Protein AF-0000000080166536 (afdb_homodimer)

Solvent-accessible surface area (backbone atoms only — not comparable to full-atom values): 13826 Å² total; per-residue (Å²): 108,64,65,55,53,20,50,45,32,46,45,52,36,53,37,40,75,76,42,49,85,70,59,68,55,85,77,39,44,68,64,51,47,53,32,45,70,46,90,46,63,66,29,22,44,30,27,41,55,31,49,35,60,52,23,64,78,37,41,78,81,45,51,73,39,50,64,42,43,52,53,41,51,51,48,48,72,69,42,56,41,75,81,34,55,94,39,44,54,93,77,36,44,32,54,70,48,50,52,46,44,51,49,40,52,49,43,45,54,49,94,82,45,87,55,58,68,65,58,36,59,64,58,70,76,109,108,63,66,55,54,20,49,44,32,44,44,51,38,54,38,38,76,75,42,49,85,71,57,69,55,85,79,39,44,68,64,51,48,54,30,46,70,44,92,47,64,67,30,23,43,30,26,42,54,32,49,35,61,52,23,65,78,40,40,78,82,45,50,73,38,49,64,42,44,53,52,40,50,51,48,46,71,68,42,58,40,74,81,33,53,92,40,44,52,95,76,35,42,34,54,70,48,50,52,47,43,52,50,41,53,48,45,45,52,48,95,86,44,87,54,60,66,65,59,37,60,63,57,71,74,108

InterPro domains:
  IPR002553 Clathrin/coatomer adaptor, adaptin-like, N-terminal [PF01602] (3-111)
  IPR011989 Armadillo-like helical [G3DSA:1.25.10.10] (1-123)
  IPR016024 Armadillo-type fold [SSF48371] (3-108)
  IPR050840 Adaptor Complexes Large Subunit [PTHR22780] (2-116)

Sequence (252 aa):
MDSVKQSAALCLLRLYRTSPDLVLTNEWTSRVVHLLNDQHLGVVTAATSLITTLAQKNPEEFKTSVSLAVSRLSRIVTSASTDLQDYTYYFVPAPWLSVKLLRLLQCYPPPGNNVSRDQCASNNLFMDSVKQSAALCLLRLYRTSPDLVLTNEWTSRVVHLLNDQHLGVVTAATSLITTLAQKNPEEFKTSVSLAVSRLSRIVTSASTDLQDYTYYFVPAPWLSVKLLRLLQCYPPPGNNVSRDQCASNNLF

Secondary structure (DSSP, 8-state):
-HHHHHHHHHHHHHHHHH-GGG--GGGTHHHHHHGGG-S-HHHHHHHHHHHHHHHHH-GGGGTTHHHHHHHHHHHHHHS-GGGGGGGEETTEESHHHHHHHHHHHHTS--SSS---THHHHHGGG-/-HHHHHHHHHHHHHHHHH-GGG--GGGTHHHHHHGGG-S-HHHHHHHHHHHHHHHHH-GGGGTTHHHHHHHHHHHHHHS-GGGGGGGEETTEESHHHHHHHHHHHHTS--SSS---THHHHHGGG-

Foldseek 3Di:
DLVVLLVVLQVLQVCCVVPVVVDDCLVCVVVLLCLCVPPDVSNNQSSLSSLLVVCLVPVPSNVVSLVSLVVSLVCQVPDQLVVQVVQDDPRRGNVVSNVSSVLSNQCDADPPHCNDSVSSVVPNVD/DLVVLLVVLQVLQVCCVVPVVPDDCLVCVVVLLCLCVPPDVSNNQSSLSSLLVVCLVPVPSNVVSLVSLVVSLVCQVPDQLVVQVVQDDPRRGNVVSNVSSVLSNQCDADPPHPNDSVSSVVPVVD

Nearest PDB structures (foldseek):
  8t1o-assembly1_A  TM=8.612E-01  e=1.798E-10  Mus musculus
  6qh6-assembly1_A  TM=8.683E-01  e=2.089E-10  Rattus norvegicus
  4nee-assembly3_A  TM=8.689E-01  e=2.965E-10  Rattus norvegicus
  4nee-assembly4_G  TM=8.478E-01  e=6.598E-10  Rattus norvegicus
  6n7p-assembly1_X  TM=3.659E-01  e=3.516E+00  Saccharomyces cerevisiae S288C

Structure (mmCIF, N/CA/C/O backbone):
data_AF-0000000080166536-model_v1
#
loop_
_entity.id
_entity.type
_entity.pdbx_description
1 polymer 'Clathrin/coatomer adaptor adaptin-like N-terminal domain-containing protein'
#
loop_
_atom_site.group_PDB
_atom_site.id
_atom_site.type_symbol
_atom_site.label_atom_id
_atom_site.label_alt_id
_atom_site.label_comp_id
_atom_site.label_asym_id
_atom_site.label_entity_id
_atom_site.label_seq_id
_atom_site.pdbx_PDB_ins_code
_atom_site.Cartn_x
_atom_site.Cartn_y
_atom_site.Cartn_z
_atom_site.occupancy
_atom_site.B_iso_or_equiv
_atom_site.auth_seq_id
_atom_site.auth_comp_id
_atom_site.auth_asym_id
_atom_site.auth_atom_id
_atom_site.pdbx_PDB_model_num
ATOM 1 N N . MET A 1 1 ? 15.633 -7.715 0.748 1 71.81 1 MET A N 1
ATOM 2 C CA . MET A 1 1 ? 15.031 -7.316 -0.525 1 71.81 1 MET A CA 1
ATOM 3 C C . MET A 1 1 ? 13.836 -8.203 -0.866 1 71.81 1 MET A C 1
ATOM 5 O O . MET A 1 1 ? 12.773 -7.699 -1.227 1 71.81 1 MET A O 1
ATOM 9 N N . ASP A 1 2 ? 13.969 -9.539 -0.44 1 86.31 2 ASP A N 1
ATOM 10 C CA . ASP A 1 2 ? 12.883 -10.461 -0.753 1 86.31 2 ASP A CA 1
ATOM 11 C C . ASP A 1 2 ? 11.641 -10.148 0.082 1 86.31 2 ASP A C 1
ATOM 13 O O . ASP A 1 2 ? 10.523 -10.125 -0.441 1 86.31 2 ASP A O 1
ATOM 17 N N . SER A 1 3 ? 11.961 -9.828 1.358 1 90.44 3 SER A N 1
ATOM 18 C CA . SER A 1 3 ? 10.844 -9.555 2.258 1 90.44 3 SER A CA 1
ATOM 19 C C . SER A 1 3 ? 10.141 -8.25 1.882 1 90.44 3 SER A C 1
ATOM 21 O O . SER A 1 3 ? 8.914 -8.148 1.996 1 90.44 3 SER A O 1
ATOM 23 N N . VAL A 1 4 ? 10.945 -7.301 1.373 1 92.69 4 VAL A N 1
ATOM 24 C CA . VAL A 1 4 ? 10.398 -6.012 0.968 1 92.69 4 VAL A CA 1
ATOM 25 C C . VAL A 1 4 ? 9.461 -6.195 -0.224 1 92.69 4 VAL A C 1
ATOM 27 O O . VAL A 1 4 ? 8.32 -5.727 -0.207 1 92.69 4 VAL A O 1
ATOM 30 N N . LYS A 1 5 ? 9.906 -6.922 -1.19 1 93.94 5 LYS A N 1
ATOM 31 C CA . LYS A 1 5 ? 9.078 -7.176 -2.369 1 93.94 5 LYS A CA 1
ATOM 32 C C . LYS A 1 5 ? 7.805 -7.922 -1.997 1 93.94 5 LYS A C 1
ATOM 34 O O . LYS A 1 5 ? 6.719 -7.578 -2.465 1 93.94 5 LYS A O 1
ATOM 39 N N . GLN A 1 6 ? 8 -8.891 -1.152 1 95.44 6 GLN A N 1
ATOM 40 C CA . GLN A 1 6 ? 6.855 -9.664 -0.69 1 95.44 6 GLN A CA 1
ATOM 41 C C . GLN A 1 6 ? 5.852 -8.781 0.046 1 95.44 6 GLN A C 1
ATOM 43 O O . GLN A 1 6 ? 4.652 -8.836 -0.229 1 95.44 6 GLN A O 1
ATOM 48 N N . SER A 1 7 ? 6.336 -8.055 0.948 1 94.5 7 SER A N 1
ATOM 49 C CA . SER A 1 7 ? 5.492 -7.164 1.734 1 94.5 7 SER A CA 1
ATOM 50 C C . SER A 1 7 ? 4.805 -6.129 0.849 1 94.5 7 SER A C 1
ATOM 52 O O . SER A 1 7 ? 3.641 -5.793 1.065 1 94.5 7 SER A O 1
ATOM 54 N N . ALA A 1 8 ? 5.512 -5.629 -0.136 1 95.25 8 ALA A N 1
ATOM 55 C CA . ALA A 1 8 ? 4.941 -4.645 -1.055 1 95.25 8 ALA A CA 1
ATOM 56 C C . ALA A 1 8 ? 3.791 -5.246 -1.854 1 95.25 8 ALA A C 1
ATOM 58 O O . ALA A 1 8 ? 2.73 -4.629 -1.986 1 95.25 8 ALA A O 1
ATOM 59 N N . ALA A 1 9 ? 3.982 -6.449 -2.314 1 96.25 9 ALA A N 1
ATOM 60 C CA . ALA A 1 9 ? 2.926 -7.121 -3.064 1 96.25 9 ALA A CA 1
ATOM 61 C C . ALA A 1 9 ? 1.69 -7.344 -2.193 1 96.25 9 ALA A C 1
ATOM 63 O O . ALA A 1 9 ? 0.563 -7.105 -2.633 1 96.25 9 ALA A O 1
ATOM 64 N N . LEU A 1 10 ? 1.924 -7.754 -1.009 1 96.38 10 LEU A N 1
ATOM 65 C CA . LEU A 1 10 ? 0.83 -7.992 -0.073 1 96.38 10 LEU A CA 1
ATOM 66 C C . LEU A 1 10 ? 0.126 -6.684 0.284 1 96.38 10 LEU A C 1
ATOM 68 O O . LEU A 1 10 ? -1.101 -6.648 0.398 1 96.38 10 LEU A O 1
ATOM 72 N N . CYS A 1 11 ? 0.922 -5.629 0.455 1 95.25 11 CYS A N 1
ATOM 73 C CA . CYS A 1 11 ? 0.35 -4.312 0.715 1 95.25 11 CYS A CA 1
ATOM 74 C C . CYS A 1 11 ? -0.526 -3.861 -0.447 1 95.25 11 CYS A C 1
ATOM 76 O O . CYS A 1 11 ? -1.643 -3.383 -0.238 1 95.25 11 CYS A O 1
ATOM 78 N N . LEU A 1 12 ? -0.085 -4.031 -1.598 1 94.25 12 LEU A N 1
ATOM 79 C CA . LEU A 1 12 ? -0.849 -3.639 -2.777 1 94.25 12 LEU A CA 1
ATOM 80 C C . LEU A 1 12 ? -2.127 -4.461 -2.896 1 94.25 12 LEU A C 1
ATOM 82 O O . LEU A 1 12 ? -3.176 -3.938 -3.279 1 94.25 12 LEU A O 1
ATOM 86 N N . LEU A 1 13 ? -2.047 -5.719 -2.512 1 96.19 13 LEU A N 1
ATOM 87 C CA . LEU A 1 13 ? -3.221 -6.586 -2.533 1 96.19 13 LEU A CA 1
ATOM 88 C C . LEU A 1 13 ? -4.273 -6.098 -1.546 1 96.19 13 LEU A C 1
ATOM 90 O O . LEU A 1 13 ? -5.441 -5.93 -1.909 1 96.19 13 LEU A O 1
ATOM 94 N N . ARG A 1 14 ? -3.818 -5.836 -0.316 1 94.88 14 ARG A N 1
ATOM 95 C CA . ARG A 1 14 ? -4.754 -5.355 0.696 1 94.88 14 ARG A CA 1
ATOM 96 C C . ARG A 1 14 ? -5.34 -4.004 0.301 1 94.88 14 ARG A C 1
ATOM 98 O O . ARG A 1 14 ? -6.539 -3.77 0.465 1 94.88 14 ARG A O 1
ATOM 105 N N . LEU A 1 15 ? -4.496 -3.168 -0.208 1 92.81 15 LEU A N 1
ATOM 106 C CA . LEU A 1 15 ? -4.934 -1.84 -0.626 1 92.81 15 LEU A CA 1
ATOM 107 C C . LEU A 1 15 ? -5.973 -1.936 -1.736 1 92.81 15 LEU A C 1
ATOM 109 O O . LEU A 1 15 ? -6.984 -1.229 -1.709 1 92.81 15 LEU A O 1
ATOM 113 N N . TYR A 1 16 ? -5.742 -2.809 -2.605 1 92.81 16 TYR A N 1
ATOM 114 C CA . TYR A 1 16 ? -6.684 -2.963 -3.709 1 92.81 16 TYR A CA 1
ATOM 115 C C . TYR A 1 16 ? -8.023 -3.484 -3.213 1 92.81 16 TYR A C 1
ATOM 117 O O . TYR A 1 16 ? -9.078 -3.043 -3.676 1 92.81 16 TYR A O 1
ATOM 125 N N . ARG A 1 17 ? -8.008 -4.395 -2.359 1 93.75 17 ARG A N 1
ATOM 126 C CA . ARG A 1 17 ? -9.234 -4.996 -1.839 1 93.75 17 ARG A CA 1
ATOM 127 C C . ARG A 1 17 ? -10.039 -3.986 -1.034 1 93.75 17 ARG A C 1
ATOM 129 O O . ARG A 1 17 ? -11.273 -4.016 -1.05 1 93.75 17 ARG A O 1
ATOM 136 N N . THR A 1 18 ? -9.352 -3.068 -0.347 1 91.62 18 THR A N 1
ATOM 137 C CA . THR A 1 18 ? -10.047 -2.164 0.562 1 91.62 18 THR A CA 1
ATOM 138 C C . THR A 1 18 ? -10.336 -0.829 -0.117 1 91.62 18 THR A C 1
ATOM 140 O O . THR A 1 18 ? -11.336 -0.178 0.183 1 91.62 18 THR A O 1
ATOM 143 N N . SER A 1 19 ? -9.445 -0.436 -0.931 1 89.62 19 SER A N 1
ATOM 144 C CA . SER A 1 19 ? -9.562 0.839 -1.632 1 89.62 19 SER A CA 1
ATOM 145 C C . SER A 1 19 ? -9.047 0.73 -3.064 1 89.62 19 SER A C 1
ATOM 147 O O . SER A 1 19 ? -8 1.286 -3.398 1 89.62 19 SER A O 1
ATOM 149 N N . PRO A 1 20 ? -9.859 0.154 -3.928 1 89.94 20 PRO A N 1
ATOM 150 C CA . PRO A 1 20 ? -9.406 -0.085 -5.301 1 89.94 20 PRO A CA 1
ATOM 151 C C . PRO A 1 20 ? -9.133 1.209 -6.066 1 89.94 20 PRO A C 1
ATOM 153 O O . PRO A 1 20 ? -8.328 1.223 -6.996 1 89.94 20 PRO A O 1
ATOM 156 N N . ASP A 1 21 ? -9.672 2.297 -5.703 1 85.75 21 ASP A N 1
ATOM 157 C CA . ASP A 1 21 ? -9.547 3.57 -6.402 1 85.75 21 ASP A CA 1
ATOM 158 C C . ASP A 1 21 ? -8.148 4.16 -6.223 1 85.75 21 ASP A C 1
ATOM 160 O O . ASP A 1 21 ? -7.746 5.059 -6.965 1 85.75 21 ASP A O 1
ATOM 164 N N . LEU A 1 22 ? -7.359 3.629 -5.332 1 84.44 22 LEU A N 1
ATOM 165 C CA . LEU A 1 22 ? -6.027 4.148 -5.047 1 84.44 22 LEU A CA 1
ATOM 166 C C . LEU A 1 22 ? -4.977 3.443 -5.898 1 84.44 22 LEU A C 1
ATOM 168 O O . LEU A 1 22 ? -3.828 3.889 -5.969 1 84.44 22 LEU A O 1
ATOM 172 N N . VAL A 1 23 ? -5.395 2.373 -6.539 1 86.62 23 VAL A N 1
ATOM 173 C CA . VAL A 1 23 ? -4.41 1.547 -7.23 1 86.62 23 VAL A CA 1
ATOM 174 C C . VAL A 1 23 ? -4.52 1.772 -8.742 1 86.62 23 VAL A C 1
ATOM 176 O O . VAL A 1 23 ? -5.559 1.494 -9.344 1 86.62 23 VAL A O 1
ATOM 179 N N . LEU A 1 24 ? -3.568 2.463 -9.242 1 81.25 24 LEU A N 1
ATOM 180 C CA . LEU A 1 24 ? -3.465 2.623 -10.688 1 81.25 24 LEU A CA 1
ATOM 181 C C . LEU A 1 24 ? -2.518 1.589 -11.281 1 81.25 24 LEU A C 1
ATOM 183 O O . LEU A 1 24 ? -1.31 1.823 -11.367 1 81.25 24 LEU A O 1
ATOM 187 N N . THR A 1 25 ? -2.994 0.561 -11.867 1 82.19 25 THR A N 1
ATOM 188 C CA . THR A 1 25 ? -2.252 -0.639 -12.242 1 82.19 25 THR A CA 1
ATOM 189 C C . THR A 1 25 ? -1.406 -0.385 -13.484 1 82.19 25 THR A C 1
ATOM 191 O O . THR A 1 25 ? -0.35 -0.998 -13.656 1 82.19 25 THR A O 1
ATOM 194 N N . ASN A 1 26 ? -1.792 0.505 -14.25 1 82.88 26 ASN A N 1
ATOM 195 C CA . ASN A 1 26 ? -1.132 0.689 -15.539 1 82.88 26 ASN A CA 1
ATOM 196 C C . ASN A 1 26 ? 0.313 1.148 -15.367 1 82.88 26 ASN A C 1
ATOM 198 O O . ASN A 1 26 ? 1.169 0.845 -16.203 1 82.88 26 ASN A O 1
ATOM 202 N N . GLU A 1 27 ? 0.647 1.624 -14.32 1 82.81 27 GLU A N 1
ATOM 203 C CA . GLU A 1 27 ? 1.979 2.191 -14.141 1 82.81 27 GLU A CA 1
ATOM 204 C C . GLU A 1 27 ? 2.971 1.137 -13.656 1 82.81 27 GLU A C 1
ATOM 206 O O . GLU A 1 27 ? 4.168 1.232 -13.93 1 82.81 27 GLU A O 1
ATOM 211 N N . TRP A 1 28 ? 2.424 0.162 -13.023 1 88.69 28 TRP A N 1
ATOM 212 C CA . TRP A 1 28 ? 3.355 -0.77 -12.398 1 88.69 28 TRP A CA 1
ATOM 213 C C . TRP A 1 28 ? 2.998 -2.211 -12.742 1 88.69 28 TRP A C 1
ATOM 215 O O . TRP A 1 28 ? 3.594 -3.15 -12.211 1 88.69 28 TRP A O 1
ATOM 225 N N . THR A 1 29 ? 2.146 -2.449 -13.703 1 93.75 29 THR A N 1
ATOM 226 C CA . THR A 1 29 ? 1.669 -3.783 -14.039 1 93.75 29 THR A CA 1
ATOM 227 C C . THR A 1 29 ? 2.832 -4.695 -14.43 1 93.75 29 THR A C 1
ATOM 229 O O . THR A 1 29 ? 2.916 -5.832 -13.961 1 93.75 29 THR A O 1
ATOM 232 N N . SER A 1 30 ? 3.66 -4.195 -15.297 1 94.31 30 SER A N 1
ATOM 233 C CA . SER A 1 30 ? 4.789 -5 -15.75 1 94.31 30 SER A CA 1
ATOM 234 C C . SER A 1 30 ? 5.68 -5.41 -14.578 1 94.31 30 SER A C 1
ATOM 236 O O . SER A 1 30 ? 6.113 -6.559 -14.5 1 94.31 30 SER A O 1
ATOM 238 N N . ARG A 1 31 ? 5.906 -4.504 -13.688 1 92.69 31 ARG A N 1
ATOM 239 C CA . ARG A 1 31 ? 6.77 -4.773 -12.547 1 92.69 31 ARG A CA 1
ATOM 240 C C . ARG A 1 31 ? 6.172 -5.855 -11.656 1 92.69 31 ARG A C 1
ATOM 242 O O . ARG A 1 31 ? 6.883 -6.754 -11.195 1 92.69 31 ARG A O 1
ATOM 249 N N . VAL A 1 32 ? 4.914 -5.762 -11.461 1 95.88 32 VAL A N 1
ATOM 250 C CA . VAL A 1 32 ? 4.215 -6.711 -10.602 1 95.88 32 VAL A CA 1
ATOM 251 C C . VAL A 1 32 ? 4.207 -8.094 -11.258 1 95.88 32 VAL A C 1
ATOM 253 O O . VAL A 1 32 ? 4.457 -9.102 -10.602 1 95.88 32 VAL A O 1
ATOM 256 N N . VAL A 1 33 ? 4.023 -8.133 -12.578 1 97.69 33 VAL A N 1
ATOM 257 C CA . VAL A 1 33 ? 3.951 -9.391 -13.312 1 97.69 33 VAL A CA 1
ATOM 258 C C . VAL A 1 33 ? 5.316 -10.078 -13.297 1 97.69 33 VAL A C 1
ATOM 260 O O . VAL A 1 33 ? 5.402 -11.297 -13.156 1 97.69 33 VAL A O 1
ATOM 263 N N . HIS A 1 34 ? 6.344 -9.32 -13.297 1 96.88 34 HIS A N 1
ATOM 264 C CA . HIS A 1 34 ? 7.688 -9.883 -13.359 1 96.88 34 HIS A CA 1
ATOM 265 C C . HIS A 1 34 ? 8.07 -10.539 -12.031 1 96.88 34 HIS A C 1
ATOM 267 O O . HIS A 1 34 ? 9.016 -11.32 -11.977 1 96.88 34 HIS A O 1
ATOM 273 N N . LEU A 1 35 ? 7.316 -10.219 -11.023 1 97.25 35 LEU A N 1
ATOM 274 C CA . LEU A 1 35 ? 7.586 -10.844 -9.734 1 97.25 35 LEU A CA 1
ATOM 275 C C . LEU A 1 35 ? 7.301 -12.344 -9.789 1 97.25 35 LEU A C 1
ATOM 277 O O . LEU A 1 35 ? 7.75 -13.094 -8.922 1 97.25 35 LEU A O 1
ATOM 281 N N . LEU A 1 36 ? 6.578 -12.812 -10.781 1 98.19 36 LEU A N 1
ATOM 282 C CA . LEU A 1 36 ? 6.328 -14.234 -10.969 1 98.19 36 LEU A CA 1
ATOM 283 C C . LEU A 1 36 ? 7.625 -14.984 -11.258 1 98.19 36 LEU A C 1
ATOM 285 O O . LEU A 1 36 ? 7.688 -16.203 -11.109 1 98.19 36 LEU A O 1
ATOM 289 N N . ASN A 1 37 ? 8.562 -14.266 -11.656 1 96.69 37 ASN A N 1
ATOM 290 C CA . ASN A 1 37 ? 9.859 -14.859 -11.969 1 96.69 37 ASN A CA 1
ATOM 291 C C . ASN A 1 37 ? 10.867 -14.641 -10.844 1 96.69 37 ASN A C 1
ATOM 293 O O . ASN A 1 37 ? 12.055 -14.914 -11.008 1 96.69 37 ASN A O 1
ATOM 297 N N . ASP A 1 38 ? 10.469 -14.109 -9.758 1 96.12 38 ASP A N 1
ATOM 298 C CA . ASP A 1 38 ? 11.375 -13.852 -8.641 1 96.12 38 ASP A CA 1
ATOM 299 C C . ASP A 1 38 ? 11.969 -15.156 -8.117 1 96.12 38 ASP A C 1
ATOM 301 O O . ASP A 1 38 ? 11.344 -16.219 -8.203 1 96.12 38 ASP A O 1
ATOM 305 N N . GLN A 1 39 ? 13.133 -15.055 -7.531 1 92.94 39 GLN A N 1
ATOM 306 C CA . GLN A 1 39 ? 13.812 -16.25 -7.039 1 92.94 39 GLN A CA 1
ATOM 307 C C . GLN A 1 39 ? 13.18 -16.75 -5.742 1 92.94 39 GLN A C 1
ATOM 309 O O . GLN A 1 39 ? 13.289 -17.922 -5.41 1 92.94 39 GLN A O 1
ATOM 314 N N . HIS A 1 40 ? 12.547 -15.883 -5.039 1 92.75 40 HIS A N 1
ATOM 315 C CA . HIS A 1 40 ? 11.984 -16.234 -3.74 1 92.75 40 HIS A CA 1
ATOM 316 C C . HIS A 1 40 ? 10.516 -16.625 -3.859 1 92.75 40 HIS A C 1
ATOM 318 O O . HIS A 1 40 ? 9.688 -15.812 -4.293 1 92.75 40 HIS A O 1
ATOM 324 N N . LEU A 1 41 ? 10.18 -17.766 -3.354 1 92.69 41 LEU A N 1
ATOM 325 C CA . LEU A 1 41 ? 8.844 -18.312 -3.535 1 92.69 41 LEU A CA 1
ATOM 326 C C . LEU A 1 41 ? 7.809 -17.516 -2.762 1 92.69 41 LEU A C 1
ATOM 328 O O . LEU A 1 41 ? 6.648 -17.422 -3.172 1 92.69 41 LEU A O 1
ATOM 332 N N . GLY A 1 42 ? 8.266 -16.953 -1.619 1 94.12 42 GLY A N 1
ATOM 333 C CA . GLY A 1 42 ? 7.363 -16.078 -0.882 1 94.12 42 GLY A CA 1
ATOM 334 C C . GLY A 1 42 ? 6.902 -14.875 -1.688 1 94.12 42 GLY A C 1
ATOM 335 O O . GLY A 1 42 ? 5.727 -14.5 -1.642 1 94.12 42 GLY A O 1
ATOM 336 N N . VAL A 1 43 ? 7.828 -14.297 -2.434 1 96.5 43 VAL A N 1
ATOM 337 C CA . VAL A 1 43 ? 7.523 -13.172 -3.311 1 96.5 43 VAL A CA 1
ATOM 338 C C . VAL A 1 43 ? 6.59 -13.625 -4.43 1 96.5 43 VAL A C 1
ATOM 340 O O . VAL A 1 43 ? 5.566 -12.992 -4.688 1 96.5 43 VAL A O 1
ATOM 343 N N . VAL A 1 44 ? 6.859 -14.781 -4.984 1 97.19 44 VAL A N 1
ATOM 344 C CA . VAL A 1 44 ? 6.07 -15.32 -6.086 1 97.19 44 VAL A CA 1
ATOM 345 C C . VAL A 1 44 ? 4.648 -15.617 -5.613 1 97.19 44 VAL A C 1
ATOM 347 O O . VAL A 1 44 ? 3.678 -15.312 -6.309 1 97.19 44 VAL A O 1
ATOM 350 N N . THR A 1 45 ? 4.547 -16.141 -4.406 1 97.06 45 THR A N 1
ATOM 351 C CA . THR A 1 45 ? 3.24 -16.469 -3.844 1 97.06 45 THR A CA 1
ATOM 352 C C . THR A 1 45 ? 2.404 -15.203 -3.646 1 97.06 45 THR A C 1
ATOM 354 O O . THR A 1 45 ? 1.239 -15.148 -4.047 1 97.06 45 THR A O 1
ATOM 357 N N . ALA A 1 46 ? 3.059 -14.188 -3.074 1 97.56 46 ALA A N 1
ATOM 358 C CA . ALA A 1 46 ? 2.365 -12.922 -2.85 1 97.56 46 ALA A CA 1
ATOM 359 C C . ALA A 1 46 ? 1.97 -12.273 -4.172 1 97.56 46 ALA A C 1
ATOM 361 O O . ALA A 1 46 ? 0.839 -11.805 -4.328 1 97.56 46 ALA A O 1
ATOM 362 N N . ALA A 1 47 ? 2.873 -12.305 -5.102 1 98.19 47 ALA A N 1
ATOM 363 C CA . ALA A 1 47 ? 2.621 -11.719 -6.418 1 98.19 47 ALA A CA 1
ATOM 364 C C . ALA A 1 47 ? 1.48 -12.438 -7.129 1 98.19 47 ALA A C 1
ATOM 366 O O . ALA A 1 47 ? 0.633 -11.805 -7.762 1 98.19 47 ALA A O 1
ATOM 367 N N . THR A 1 48 ? 1.457 -13.75 -7.023 1 98.5 48 THR A N 1
ATOM 368 C CA . THR A 1 48 ? 0.396 -14.523 -7.66 1 98.5 48 THR A CA 1
ATOM 369 C C . THR A 1 48 ? -0.969 -14.133 -7.105 1 98.5 48 THR A C 1
ATOM 371 O O . THR A 1 48 ? -1.93 -13.969 -7.859 1 98.5 48 THR A O 1
ATOM 374 N N . SER A 1 49 ? -1.025 -13.984 -5.824 1 98 49 SER A N 1
ATOM 375 C CA . SER A 1 49 ? -2.283 -13.578 -5.207 1 98 49 SER A CA 1
ATOM 376 C C . SER A 1 49 ? -2.711 -12.195 -5.684 1 98 49 SER A C 1
ATOM 378 O O . SER A 1 49 ? -3.877 -11.984 -6.027 1 98 49 SER A O 1
ATOM 380 N N . LEU A 1 50 ? -1.786 -11.336 -5.746 1 97.44 50 LEU A N 1
ATOM 381 C CA . LEU A 1 50 ? -2.053 -9.969 -6.195 1 97.44 50 LEU A CA 1
ATOM 382 C C . LEU A 1 50 ? -2.514 -9.961 -7.648 1 97.44 50 LEU A C 1
ATOM 384 O O . LEU A 1 50 ? -3.574 -9.414 -7.961 1 97.44 50 LEU A O 1
ATOM 388 N N . ILE A 1 51 ? -1.8 -10.609 -8.461 1 98 51 ILE A N 1
ATOM 389 C CA . ILE A 1 51 ? -2.072 -10.609 -9.891 1 98 51 ILE A CA 1
ATOM 390 C C . ILE A 1 51 ? -3.416 -11.281 -10.164 1 98 51 ILE A C 1
ATOM 392 O O . ILE A 1 51 ? -4.191 -10.82 -11 1 98 51 ILE A O 1
ATOM 396 N N . THR A 1 52 ? -3.672 -12.352 -9.422 1 97.81 52 THR A N 1
ATOM 397 C CA . THR A 1 52 ? -4.949 -13.039 -9.594 1 97.81 52 THR A CA 1
ATOM 398 C C . THR A 1 52 ? -6.109 -12.094 -9.289 1 97.81 52 THR A C 1
ATOM 400 O O . THR A 1 52 ? -7.066 -12.008 -10.07 1 97.81 52 THR A O 1
ATOM 403 N N . THR A 1 53 ? -5.992 -11.383 -8.25 1 97 53 THR A N 1
ATOM 404 C CA . THR A 1 53 ? -7.043 -10.461 -7.836 1 97 53 THR A CA 1
ATOM 405 C C . THR A 1 53 ? -7.207 -9.336 -8.859 1 97 53 THR A C 1
ATOM 407 O O . THR A 1 53 ? -8.328 -8.977 -9.219 1 97 53 THR A O 1
ATOM 410 N N . LEU A 1 54 ? -6.152 -8.82 -9.391 1 95.56 54 LEU A N 1
ATOM 411 C CA . LEU A 1 54 ? -6.195 -7.742 -10.375 1 95.56 54 LEU A CA 1
ATOM 412 C C . LEU A 1 54 ? -6.719 -8.258 -11.719 1 95.56 54 LEU A C 1
ATOM 414 O O . LEU A 1 54 ? -7.496 -7.57 -12.383 1 95.56 54 LEU A O 1
ATOM 418 N N . ALA A 1 55 ? -6.355 -9.445 -12.078 1 96.06 55 ALA A N 1
ATOM 419 C CA . ALA A 1 55 ? -6.723 -10.031 -13.359 1 96.06 55 ALA A CA 1
ATOM 420 C C . ALA A 1 55 ? -8.219 -10.344 -13.414 1 96.06 55 ALA A C 1
ATOM 422 O O . ALA A 1 55 ? -8.82 -10.336 -14.492 1 96.06 55 ALA A O 1
ATOM 423 N N . GLN A 1 56 ? -8.812 -10.594 -12.273 1 93.75 56 GLN A N 1
ATOM 424 C CA . GLN A 1 56 ? -10.25 -10.852 -12.211 1 93.75 56 GLN A CA 1
ATOM 425 C C . GLN A 1 56 ? -11.047 -9.672 -12.766 1 93.75 56 GLN A C 1
ATOM 427 O O . GLN A 1 56 ? -12.062 -9.859 -13.438 1 93.75 56 GLN A O 1
ATOM 432 N N . LYS A 1 57 ? -10.57 -8.516 -12.562 1 92.19 57 LYS A N 1
ATOM 433 C CA . LYS A 1 57 ? -11.273 -7.312 -13.016 1 92.19 57 LYS A CA 1
ATOM 434 C C . LYS A 1 57 ? -10.789 -6.887 -14.398 1 92.19 57 LYS A C 1
ATOM 436 O O . LYS A 1 57 ? -11.57 -6.352 -15.195 1 92.19 57 LYS A O 1
ATOM 441 N N . ASN A 1 58 ? -9.539 -7.09 -14.609 1 93 58 ASN A N 1
ATOM 442 C CA . ASN A 1 58 ? -8.969 -6.672 -15.883 1 93 58 ASN A CA 1
ATOM 443 C C . ASN A 1 58 ? -8.008 -7.723 -16.438 1 93 58 ASN A C 1
ATOM 445 O O . ASN A 1 58 ? -6.797 -7.5 -16.484 1 93 58 ASN A O 1
ATOM 449 N N . PRO A 1 59 ? -8.578 -8.781 -17.031 1 94.12 59 PRO A N 1
ATOM 450 C CA . PRO A 1 59 ? -7.719 -9.859 -17.547 1 94.12 59 PRO A CA 1
ATOM 451 C C . PRO A 1 59 ? -6.809 -9.398 -18.688 1 94.12 59 PRO A C 1
ATOM 453 O O . PRO A 1 59 ? -5.676 -9.875 -18.797 1 94.12 59 PRO A O 1
ATOM 456 N N . GLU A 1 60 ? -7.238 -8.422 -19.469 1 94.62 60 GLU A N 1
ATOM 457 C CA . GLU A 1 60 ? -6.461 -7.977 -20.625 1 94.62 60 GLU A CA 1
ATOM 458 C C . GLU A 1 60 ? -5.164 -7.301 -20.188 1 94.62 60 GLU A C 1
ATOM 460 O O . GLU A 1 60 ? -4.117 -7.496 -20.812 1 94.62 60 GLU A O 1
ATOM 465 N N . GLU A 1 61 ? -5.227 -6.617 -19.141 1 94.62 61 GLU A N 1
ATOM 466 C CA . GLU A 1 61 ? -4.062 -5.879 -18.656 1 94.62 61 GLU A CA 1
ATOM 467 C C . GLU A 1 61 ? -2.992 -6.824 -18.125 1 94.62 61 GLU A C 1
ATOM 469 O O . GLU A 1 61 ? -1.805 -6.492 -18.125 1 94.62 61 GLU A O 1
ATOM 474 N N . PHE A 1 62 ? -3.42 -7.988 -17.75 1 96 62 PHE A N 1
ATOM 475 C CA . PHE A 1 62 ? -2.479 -8.891 -17.094 1 96 62 PHE A CA 1
ATOM 476 C C . PHE A 1 62 ? -2.262 -10.148 -17.922 1 96 62 PHE A C 1
ATOM 478 O O . PHE A 1 62 ? -1.846 -11.18 -17.391 1 96 62 PHE A O 1
ATOM 485 N N . LYS A 1 63 ? -2.438 -10.109 -19.125 1 96.31 63 LYS A N 1
ATOM 486 C CA . LYS A 1 63 ? -2.328 -11.258 -20.016 1 96.31 63 LYS A CA 1
ATOM 487 C C . LYS A 1 63 ? -0.903 -11.805 -20.047 1 96.31 63 LYS A C 1
ATOM 489 O O . LYS A 1 63 ? -0.699 -13.016 -20.156 1 96.31 63 LYS A O 1
ATOM 494 N N . THR A 1 64 ? 0.077 -10.938 -19.891 1 96.38 64 THR A N 1
ATOM 495 C CA . THR A 1 64 ? 1.479 -11.336 -19.938 1 96.38 64 THR A CA 1
ATOM 496 C C . THR A 1 64 ? 1.826 -12.227 -18.75 1 96.38 64 THR A C 1
ATOM 498 O O . THR A 1 64 ? 2.869 -12.891 -18.734 1 96.38 64 THR A O 1
ATOM 501 N N . SER A 1 65 ? 0.992 -12.258 -17.766 1 98.06 65 SER A N 1
ATOM 502 C CA . SER A 1 65 ? 1.257 -13.102 -16.609 1 98.06 65 SER A CA 1
ATOM 503 C C . SER A 1 65 ? 1.112 -14.578 -16.953 1 98.06 65 SER A C 1
ATOM 505 O O . SER A 1 65 ? 1.626 -15.445 -16.234 1 98.06 65 SER A O 1
ATOM 507 N N . VAL A 1 66 ? 0.406 -14.836 -18.047 1 97.62 66 VAL A N 1
ATOM 508 C CA . VAL A 1 66 ? 0.108 -16.219 -18.422 1 97.62 66 VAL A CA 1
ATOM 509 C C . VAL A 1 66 ? 1.407 -16.969 -18.703 1 97.62 66 VAL A C 1
ATOM 511 O O . VAL A 1 66 ? 1.665 -18.016 -18.094 1 97.62 66 VAL A O 1
ATOM 514 N N . SER A 1 67 ? 2.244 -16.391 -19.578 1 97.62 67 SER A N 1
ATOM 515 C CA . SER A 1 67 ? 3.486 -17.062 -19.938 1 97.62 67 SER A CA 1
ATOM 516 C C . SER A 1 67 ? 4.395 -17.234 -18.719 1 97.62 67 SER A C 1
ATOM 518 O O . SER A 1 67 ? 5.039 -18.266 -18.547 1 97.62 67 SER A O 1
ATOM 520 N N . LEU A 1 68 ? 4.371 -16.297 -17.891 1 98.06 68 LEU A N 1
ATOM 521 C CA . LEU A 1 68 ? 5.238 -16.344 -16.719 1 98.06 68 LEU A CA 1
ATOM 522 C C . LEU A 1 68 ? 4.719 -17.344 -15.688 1 98.06 68 LEU A C 1
ATOM 524 O O . LEU A 1 68 ? 5.504 -18.047 -15.047 1 98.06 68 LEU A O 1
ATOM 528 N N . ALA A 1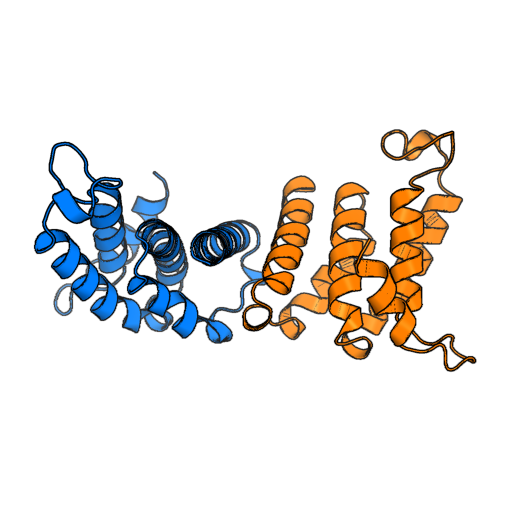 69 ? 3.457 -17.391 -15.562 1 98 69 ALA A N 1
ATOM 529 C CA . ALA A 1 69 ? 2.857 -18.359 -14.656 1 98 69 ALA A CA 1
ATOM 530 C C . ALA A 1 69 ? 3.143 -19.781 -15.109 1 98 69 ALA A C 1
ATOM 532 O O . ALA A 1 69 ? 3.5 -20.641 -14.305 1 98 69 ALA A O 1
ATOM 533 N N . VAL A 1 70 ? 3.023 -20.016 -16.391 1 97.25 70 VAL A N 1
ATOM 534 C CA . VAL A 1 70 ? 3.297 -21.328 -16.969 1 97.25 70 VAL A CA 1
ATOM 535 C C . VAL A 1 70 ? 4.77 -21.688 -16.766 1 97.25 70 VAL A C 1
ATOM 537 O O . VAL A 1 70 ? 5.094 -22.797 -16.344 1 97.25 70 VAL A O 1
ATOM 540 N N . SER A 1 71 ? 5.582 -20.734 -17.062 1 97.06 71 SER A N 1
ATOM 541 C CA . SER A 1 71 ? 7.016 -20.953 -16.875 1 97.06 71 SER A CA 1
ATOM 542 C C . SER A 1 71 ? 7.344 -21.25 -15.414 1 97.06 71 SER A C 1
ATOM 544 O O . SER A 1 71 ? 8.156 -22.141 -15.125 1 97.06 71 SER A O 1
ATOM 546 N N . ARG A 1 72 ? 6.676 -20.625 -14.492 1 95.69 72 ARG A N 1
ATOM 547 C CA . ARG A 1 72 ? 6.91 -20.844 -13.062 1 95.69 72 ARG A CA 1
ATOM 548 C C . ARG A 1 72 ? 6.43 -22.234 -12.641 1 95.69 72 ARG A C 1
ATOM 550 O O . ARG A 1 72 ? 7.109 -22.922 -11.883 1 95.69 72 ARG A O 1
ATOM 557 N N . LEU A 1 73 ? 5.297 -22.609 -13.156 1 94.19 73 LEU A N 1
ATOM 558 C CA . LEU A 1 73 ? 4.777 -23.953 -12.891 1 94.19 73 LEU A CA 1
ATOM 559 C C . LEU A 1 73 ? 5.758 -25.016 -13.359 1 94.19 73 LEU A C 1
ATOM 561 O O . LEU A 1 73 ? 6.02 -25.984 -12.641 1 94.19 73 LEU A O 1
ATOM 565 N N . SER A 1 74 ? 6.258 -24.797 -14.492 1 93.75 74 SER A N 1
ATOM 566 C CA . SER A 1 74 ? 7.223 -25.75 -15.047 1 93.75 74 SER A CA 1
ATOM 567 C C . SER A 1 74 ? 8.469 -25.844 -14.172 1 93.75 74 SER A C 1
ATOM 569 O O . SER A 1 74 ? 8.969 -26.938 -13.922 1 93.75 74 SER A O 1
ATOM 571 N N . ARG A 1 75 ? 8.891 -24.781 -13.719 1 92 75 ARG A N 1
ATOM 572 C CA . ARG A 1 75 ? 10.086 -24.766 -12.883 1 92 75 ARG A CA 1
ATOM 573 C C . ARG A 1 75 ? 9.836 -25.5 -11.562 1 92 75 ARG A C 1
ATOM 575 O O . ARG A 1 75 ? 10.727 -26.188 -11.047 1 92 75 ARG A O 1
ATOM 582 N N . ILE A 1 76 ? 8.672 -25.297 -10.992 1 90.38 76 ILE A N 1
ATOM 583 C CA . ILE A 1 76 ? 8.312 -25.953 -9.742 1 90.38 76 ILE A CA 1
ATOM 584 C C . ILE A 1 76 ? 8.328 -27.469 -9.945 1 90.38 76 ILE A C 1
ATOM 586 O O . ILE A 1 76 ? 8.836 -28.203 -9.094 1 90.38 76 ILE A O 1
ATOM 590 N N . VAL A 1 77 ? 7.828 -27.922 -11.039 1 86.94 77 VAL A N 1
ATOM 591 C CA . VAL A 1 77 ? 7.691 -29.344 -11.312 1 86.94 77 VAL A CA 1
ATOM 592 C C . VAL A 1 77 ? 9.062 -29.953 -11.609 1 86.94 77 VAL A C 1
ATOM 594 O O . VAL A 1 77 ? 9.328 -31.094 -11.258 1 86.94 77 VAL A O 1
ATOM 597 N N . THR A 1 78 ? 9.938 -29.156 -12.172 1 85.69 78 THR A N 1
ATOM 598 C CA . THR A 1 78 ? 11.25 -29.672 -12.555 1 85.69 78 THR A CA 1
ATOM 599 C C . THR A 1 78 ? 12.242 -29.531 -11.406 1 85.69 78 THR A C 1
ATOM 601 O O . THR A 1 78 ? 13.312 -30.141 -11.43 1 85.69 78 THR A O 1
ATOM 604 N N . SER A 1 79 ? 11.852 -28.625 -10.531 1 77.94 79 SER A N 1
ATOM 605 C CA . SER A 1 79 ? 12.773 -28.422 -9.422 1 77.94 79 SER A CA 1
ATOM 606 C C . SER A 1 79 ? 12.742 -29.594 -8.445 1 77.94 79 SER A C 1
ATOM 608 O O . SER A 1 79 ? 11.703 -30.234 -8.273 1 77.94 79 SER A O 1
ATOM 610 N N . ALA A 1 80 ? 13.922 -29.938 -8.094 1 64.94 80 ALA A N 1
ATOM 611 C CA . ALA A 1 80 ? 14.039 -30.984 -7.074 1 64.94 80 ALA A CA 1
ATOM 612 C C . ALA A 1 80 ? 13.461 -30.531 -5.742 1 64.94 80 ALA A C 1
ATOM 614 O O . ALA A 1 80 ? 13.578 -29.344 -5.383 1 64.94 80 ALA A O 1
ATOM 615 N N . SER A 1 81 ? 12.531 -31.234 -5.246 1 60.78 81 SER A N 1
ATOM 616 C CA . SER A 1 81 ? 11.867 -31 -3.965 1 60.78 81 SER A CA 1
ATOM 617 C C . SER A 1 81 ? 12.844 -30.406 -2.941 1 60.78 81 SER A C 1
ATOM 619 O O . SER A 1 81 ? 12.453 -29.594 -2.107 1 60.78 81 SER A O 1
ATOM 621 N N . THR A 1 82 ? 13.992 -30.812 -3.154 1 58.41 82 THR A N 1
ATOM 622 C CA . THR A 1 82 ? 14.992 -30.422 -2.164 1 58.41 82 THR A CA 1
ATOM 623 C C . THR A 1 82 ? 15.273 -28.922 -2.238 1 58.41 82 THR A C 1
ATOM 625 O O . THR A 1 82 ? 15.617 -28.297 -1.231 1 58.41 82 THR A O 1
ATOM 628 N N . ASP A 1 83 ? 15.055 -28.359 -3.336 1 59.16 83 ASP A N 1
ATOM 629 C CA . ASP A 1 83 ? 15.391 -26.953 -3.547 1 59.16 83 ASP A CA 1
ATOM 630 C C . ASP A 1 83 ? 14.328 -26.047 -2.949 1 59.16 83 ASP A C 1
ATOM 632 O O . ASP A 1 83 ? 14.602 -24.875 -2.629 1 59.16 83 ASP A O 1
ATOM 636 N N . LEU A 1 84 ? 13.219 -26.688 -2.73 1 61.97 84 LEU A N 1
ATOM 637 C CA . LEU A 1 84 ? 12.086 -25.891 -2.301 1 61.97 84 LEU A CA 1
ATOM 638 C C . LEU A 1 84 ? 11.711 -26.188 -0.855 1 61.97 84 LEU A C 1
ATOM 640 O O . LEU A 1 84 ? 10.578 -25.953 -0.435 1 61.97 84 LEU A O 1
ATOM 644 N N . GLN A 1 85 ? 12.672 -26.719 -0.202 1 61.88 85 GLN A N 1
ATOM 645 C CA . GLN A 1 85 ? 12.461 -27.312 1.113 1 61.88 85 GLN A CA 1
ATOM 646 C C . GLN A 1 85 ? 11.43 -26.516 1.917 1 61.88 85 GLN A C 1
ATOM 648 O O . GLN A 1 85 ? 10.477 -27.094 2.447 1 61.88 85 GLN A O 1
ATOM 653 N N . ASP A 1 86 ? 11.516 -25.281 1.891 1 69.44 86 ASP A N 1
ATOM 654 C CA . ASP A 1 86 ? 10.633 -24.484 2.74 1 69.44 86 ASP A CA 1
ATOM 655 C C . ASP A 1 86 ? 9.242 -24.359 2.121 1 69.44 86 ASP A C 1
ATOM 657 O O . ASP A 1 86 ? 8.305 -23.891 2.77 1 69.44 86 ASP A O 1
ATOM 661 N N . TYR A 1 87 ? 9.117 -24.891 1.033 1 78.69 87 TYR A N 1
ATOM 662 C CA . TYR A 1 87 ? 7.844 -24.781 0.335 1 78.69 87 TYR A CA 1
ATOM 663 C C . TYR A 1 87 ? 7.359 -26.141 -0.145 1 78.69 87 TYR A C 1
ATOM 665 O O . TYR A 1 87 ? 6.699 -26.25 -1.182 1 78.69 87 TYR A O 1
ATOM 673 N N . THR A 1 88 ? 7.844 -27.172 0.573 1 76.81 88 THR A N 1
ATOM 674 C CA . THR A 1 88 ? 7.449 -28.531 0.215 1 76.81 88 THR A CA 1
ATOM 675 C C . THR A 1 88 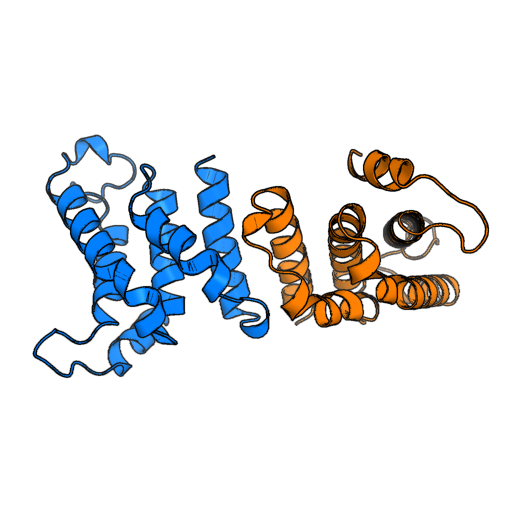? 6.402 -29.062 1.188 1 76.81 88 THR A C 1
ATOM 677 O O . THR A 1 88 ? 6.441 -28.75 2.381 1 76.81 88 THR A O 1
ATOM 680 N N . TYR A 1 89 ? 5.355 -29.672 0.586 1 77.06 89 TYR A N 1
ATOM 681 C CA . TYR A 1 89 ? 4.348 -30.391 1.356 1 77.06 89 TYR A CA 1
ATOM 682 C C . TYR A 1 89 ? 4.277 -31.844 0.939 1 77.06 89 TYR A C 1
ATOM 684 O O . TYR A 1 89 ? 3.812 -32.156 -0.157 1 77.06 89 TYR A O 1
ATOM 692 N N . TYR A 1 90 ? 4.578 -32.688 1.843 1 78.31 90 TYR A N 1
ATOM 693 C CA . TYR A 1 90 ? 4.598 -34.125 1.562 1 78.31 90 TYR A CA 1
ATOM 694 C C . TYR A 1 90 ? 5.379 -34.406 0.29 1 78.31 90 TYR A C 1
ATOM 696 O O . TYR A 1 90 ? 4.891 -35.125 -0.599 1 78.31 90 TYR A O 1
ATOM 704 N N . PHE A 1 91 ? 6.453 -33.875 -0.002 1 75.25 91 PHE A N 1
ATOM 705 C CA . PHE A 1 91 ? 7.414 -34.062 -1.08 1 75.25 91 PHE A CA 1
ATOM 706 C C . PHE A 1 91 ? 6.934 -33.406 -2.357 1 75.25 91 PHE A C 1
ATOM 708 O O . PHE A 1 91 ? 7.551 -33.531 -3.416 1 75.25 91 PHE A O 1
ATOM 715 N N . VAL A 1 92 ? 5.695 -32.75 -2.191 1 79.31 92 VAL A N 1
ATOM 716 C CA . VAL A 1 92 ? 5.23 -31.953 -3.322 1 79.31 92 VAL A CA 1
ATOM 717 C C . VAL A 1 92 ? 5.754 -30.5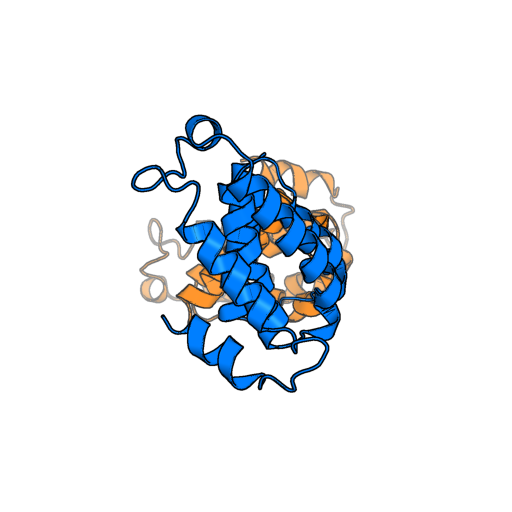16 -3.191 1 79.31 92 VAL A C 1
ATOM 719 O O . VAL A 1 92 ? 5.469 -29.844 -2.205 1 79.31 92 VAL A O 1
ATOM 722 N N . PRO A 1 93 ? 6.543 -30.188 -4.156 1 83.06 93 PRO A N 1
ATOM 723 C CA . PRO A 1 93 ? 7.129 -28.844 -4.078 1 83.06 93 PRO A CA 1
ATOM 724 C C . PRO A 1 93 ? 6.102 -27.734 -4.297 1 83.06 93 PRO A C 1
ATOM 726 O O . PRO A 1 93 ? 5.355 -27.766 -5.281 1 83.06 93 PRO A O 1
ATOM 729 N N . ALA A 1 94 ? 5.938 -26.875 -3.316 1 90.62 94 ALA A N 1
ATOM 730 C CA . ALA A 1 94 ? 5.191 -25.625 -3.373 1 90.62 94 ALA A CA 1
ATOM 731 C C . ALA A 1 94 ? 3.756 -25.859 -3.838 1 90.62 94 ALA A C 1
ATOM 733 O O . ALA A 1 94 ? 3.291 -25.219 -4.785 1 90.62 94 ALA A O 1
ATOM 734 N N . PRO A 1 95 ? 3.049 -26.781 -3.223 1 90.44 95 PRO A N 1
ATOM 735 C CA . PRO A 1 95 ? 1.694 -27.125 -3.672 1 90.44 95 PRO A CA 1
ATOM 736 C C . PRO A 1 95 ? 0.751 -25.922 -3.652 1 90.44 95 PRO A C 1
ATOM 738 O O . PRO A 1 95 ? -0.048 -25.75 -4.574 1 90.44 95 PRO A O 1
ATOM 741 N N . TRP A 1 96 ? 0.841 -25.094 -2.51 1 92.81 96 TRP A N 1
ATOM 742 C CA . TRP A 1 96 ? -0.044 -23.938 -2.402 1 92.81 96 TRP A CA 1
ATOM 743 C C . TRP A 1 96 ? 0.229 -22.938 -3.521 1 92.81 96 TRP A C 1
ATOM 745 O O . TRP A 1 96 ? -0.703 -22.391 -4.109 1 92.81 96 TRP A O 1
ATOM 755 N N . LEU A 1 97 ? 1.434 -22.797 -3.803 1 94.88 97 LEU A N 1
ATOM 756 C CA . LEU A 1 97 ? 1.785 -21.891 -4.895 1 94.88 97 LEU A CA 1
ATOM 757 C C . LEU A 1 97 ? 1.306 -22.438 -6.23 1 94.88 97 LEU A C 1
ATOM 759 O O . LEU A 1 97 ? 0.796 -21.688 -7.07 1 94.88 97 LEU A O 1
ATOM 763 N N . SER A 1 98 ? 1.551 -23.734 -6.434 1 93.94 98 SER A N 1
ATOM 764 C CA . SER A 1 98 ? 1.072 -24.344 -7.668 1 93.94 98 SER A CA 1
ATOM 765 C C . SER A 1 98 ? -0.426 -24.125 -7.848 1 93.94 98 SER A C 1
ATOM 767 O O . SER A 1 98 ? -0.877 -23.75 -8.93 1 93.94 98 SER A O 1
ATOM 769 N N . VAL A 1 99 ? -1.202 -24.297 -6.828 1 95 99 VAL A N 1
ATOM 770 C CA . VAL A 1 99 ? -2.648 -24.109 -6.875 1 95 99 VAL A CA 1
ATOM 771 C C . VAL A 1 99 ? -2.973 -22.656 -7.203 1 95 99 VAL A C 1
ATOM 773 O O . VAL A 1 99 ? -3.838 -22.375 -8.039 1 95 99 VAL A O 1
ATOM 776 N N . LYS A 1 100 ? -2.289 -21.719 -6.633 1 96.88 100 LYS A N 1
ATOM 777 C CA . LYS A 1 100 ? -2.521 -20.297 -6.875 1 96.88 100 LYS A CA 1
ATOM 778 C C . LYS A 1 100 ? -2.211 -19.922 -8.32 1 96.88 100 LYS A C 1
ATOM 780 O O . LYS A 1 100 ? -2.938 -19.141 -8.938 1 96.88 100 LYS A O 1
ATOM 785 N N . LEU A 1 101 ? -1.195 -20.531 -8.812 1 97.06 101 LEU A N 1
ATOM 786 C CA . LEU A 1 101 ? -0.835 -20.281 -10.203 1 97.06 101 LEU A CA 1
ATOM 787 C C . LEU A 1 101 ? -1.9 -20.828 -11.148 1 97.06 101 LEU A C 1
ATOM 789 O O . LEU A 1 101 ? -2.229 -20.188 -12.148 1 97.06 101 LEU A O 1
ATOM 793 N N . LEU A 1 102 ? -2.439 -21.953 -10.844 1 95.94 102 LEU A N 1
ATOM 794 C CA . LEU A 1 102 ? -3.516 -22.516 -11.641 1 95.94 102 LEU A CA 1
ATOM 795 C C . LEU A 1 102 ? -4.758 -21.641 -11.594 1 95.94 102 LEU A C 1
ATOM 797 O O . LEU A 1 102 ? -5.426 -21.438 -12.609 1 95.94 102 LEU A O 1
ATOM 801 N N . ARG A 1 103 ? -5.027 -21.094 -10.484 1 96.12 103 ARG A N 1
ATOM 802 C CA . ARG A 1 103 ? -6.145 -20.156 -10.352 1 96.12 103 ARG A CA 1
ATOM 803 C C . ARG A 1 103 ? -5.934 -18.922 -11.211 1 96.12 103 ARG A C 1
ATOM 805 O O . ARG A 1 103 ? -6.871 -18.438 -11.844 1 96.12 103 ARG A O 1
ATOM 812 N N . LEU A 1 104 ? -4.766 -18.469 -11.172 1 97.44 104 LEU A N 1
ATOM 813 C CA . LEU A 1 104 ? -4.441 -17.328 -12.023 1 97.44 104 LEU A CA 1
ATOM 814 C C . LEU A 1 104 ? -4.699 -17.656 -13.492 1 97.44 104 LEU A C 1
ATOM 816 O O . LEU A 1 104 ? -5.312 -16.859 -14.211 1 97.44 104 LEU A O 1
ATOM 820 N N . LEU A 1 105 ? -4.297 -18.828 -13.906 1 96.62 105 LEU A N 1
ATOM 821 C CA . LEU A 1 105 ? -4.445 -19.234 -15.305 1 96.62 105 LEU A CA 1
ATOM 822 C C . LEU A 1 105 ? -5.918 -19.406 -15.664 1 96.62 105 LEU A C 1
ATOM 824 O O . LEU A 1 105 ? -6.305 -19.203 -16.812 1 96.62 105 LEU A O 1
ATOM 828 N N . GLN A 1 106 ? -6.762 -19.609 -14.688 1 93.94 106 GLN A N 1
ATOM 829 C CA . GLN A 1 106 ? -8.195 -19.797 -14.914 1 93.94 106 GLN A CA 1
ATOM 830 C C . GLN A 1 106 ? -8.875 -18.469 -15.211 1 93.94 106 GLN A C 1
ATOM 832 O O . GLN A 1 106 ? -10.023 -18.438 -15.664 1 93.94 106 GLN A O 1
ATOM 837 N N . CYS A 1 107 ? -8.312 -17.422 -14.984 1 93.25 107 CYS A N 1
ATOM 838 C CA . CYS A 1 107 ? -8.867 -16.109 -15.297 1 93.25 107 CYS A CA 1
ATOM 839 C C . CYS A 1 107 ? -8.828 -15.828 -16.797 1 93.25 107 CYS A C 1
ATOM 841 O O . CYS A 1 107 ? -9.414 -14.859 -17.266 1 93.25 107 CYS A O 1
ATOM 843 N N . TYR A 1 108 ? -8.164 -16.656 -17.453 1 92.06 108 TYR A N 1
ATOM 844 C CA . TYR A 1 108 ? -7.969 -16.438 -18.891 1 92.06 108 TYR A CA 1
ATOM 845 C C . TYR A 1 108 ? -8.602 -17.547 -19.703 1 92.06 108 TYR A C 1
ATOM 847 O O . TYR A 1 108 ? -8.594 -18.719 -19.297 1 92.06 108 TYR A O 1
ATOM 855 N N . PRO A 1 109 ? -9.562 -17.094 -20.625 1 77.75 109 PRO A N 1
ATOM 856 C CA . PRO A 1 109 ? -10.242 -18.094 -21.438 1 77.75 109 PRO A CA 1
ATOM 857 C C . PRO A 1 109 ? -9.273 -19.047 -22.141 1 77.75 109 PRO A C 1
ATOM 859 O O . PRO A 1 109 ? -8.172 -18.641 -22.5 1 77.75 109 PRO A O 1
ATOM 862 N N . PRO A 1 110 ? -9.656 -20.359 -21.781 1 67.44 110 PRO A N 1
ATOM 863 C CA . PRO A 1 110 ? -8.844 -21.266 -22.594 1 67.44 110 PRO A CA 1
ATOM 864 C C . PRO A 1 110 ? -8.828 -20.891 -24.062 1 67.44 110 PRO A C 1
ATOM 866 O O . PRO A 1 110 ? -9.789 -20.328 -24.578 1 67.44 110 PRO A O 1
ATOM 869 N N . PRO A 1 111 ? -7.582 -20.688 -24.719 1 59.19 111 PRO A N 1
ATOM 870 C CA . PRO A 1 111 ? -7.594 -20.297 -26.141 1 59.19 111 PRO A CA 1
ATOM 871 C C . PRO A 1 111 ? -8.836 -20.781 -26.875 1 59.19 111 PRO A C 1
ATOM 873 O O . PRO A 1 111 ? -9.344 -20.094 -27.766 1 59.19 111 PRO A O 1
ATOM 876 N N . GLY A 1 112 ? -9.297 -21.891 -26.812 1 54.56 112 GLY A N 1
ATOM 877 C CA . GLY A 1 112 ? -10.445 -22.438 -27.531 1 54.56 112 GLY A CA 1
ATOM 878 C C . GLY A 1 112 ? -11.734 -22.344 -26.734 1 54.56 112 GLY A C 1
ATOM 879 O O . GLY A 1 112 ? -12.828 -22.516 -27.281 1 54.56 112 GLY A O 1
ATOM 880 N N . ASN A 1 113 ? -11.75 -22.562 -25.547 1 52.41 113 ASN A N 1
ATOM 881 C CA . ASN A 1 113 ? -12.992 -22.75 -24.797 1 52.41 113 ASN A CA 1
ATOM 882 C C . ASN A 1 113 ? -13.3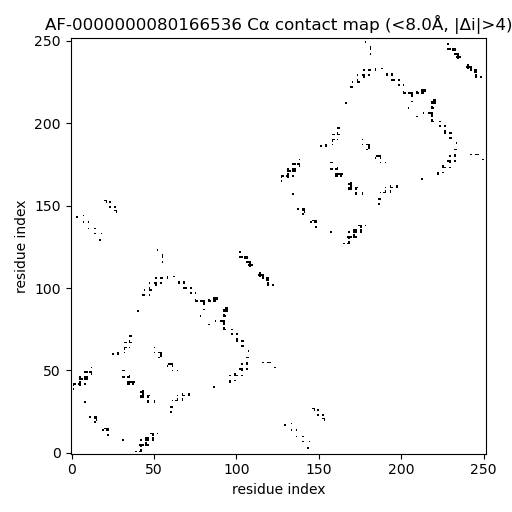67 -21.5 -24.016 1 52.41 113 ASN A C 1
ATOM 884 O O . ASN A 1 113 ? -12.5 -20.828 -23.453 1 52.41 113 ASN A O 1
ATOM 888 N N . ASN A 1 114 ? -14.516 -20.797 -24.281 1 45.47 114 ASN A N 1
ATOM 889 C CA . ASN A 1 114 ? -15.188 -19.719 -23.578 1 45.47 114 ASN A CA 1
ATOM 890 C C . ASN A 1 114 ? -15.219 -19.953 -22.062 1 45.47 114 ASN A C 1
ATOM 892 O O . ASN A 1 114 ? -16.188 -20.5 -21.547 1 45.47 114 ASN A O 1
ATOM 896 N N . VAL A 1 115 ? -14.359 -20.484 -21.422 1 47.12 115 VAL A N 1
ATOM 897 C CA . VAL A 1 115 ? -14.484 -20.719 -20 1 47.12 115 VAL A CA 1
ATOM 898 C C . VAL A 1 115 ? -14.734 -19.406 -19.266 1 47.12 115 VAL A C 1
ATOM 900 O O . VAL A 1 115 ? -14.062 -18.406 -19.531 1 47.12 115 VAL A O 1
ATOM 903 N N . SER A 1 116 ? -15.898 -19.156 -18.594 1 46.69 116 SER A N 1
ATOM 904 C CA . SER A 1 116 ? -16.625 -18.047 -18 1 46.69 116 SER A CA 1
ATOM 905 C C . SER A 1 116 ? -15.797 -17.391 -16.891 1 46.69 116 SER A C 1
ATOM 907 O O . SER A 1 116 ? -15.07 -18.062 -16.172 1 46.69 116 SER A O 1
ATOM 909 N N . ARG A 1 117 ? -15.539 -16.234 -17.062 1 49.91 117 ARG A N 1
ATOM 910 C CA . ARG A 1 117 ? -15.078 -15.258 -16.078 1 49.91 117 ARG A CA 1
ATOM 911 C C . ARG A 1 117 ? -15.586 -15.586 -14.688 1 49.91 117 ARG A C 1
ATOM 913 O O . ARG A 1 117 ? -15.109 -15.023 -13.695 1 49.91 117 ARG A O 1
ATOM 920 N N . ASP A 1 118 ? -16.703 -16.25 -14.625 1 54.12 118 ASP A N 1
ATOM 921 C CA . ASP A 1 118 ? -17.391 -16.5 -13.367 1 54.12 118 ASP A CA 1
ATOM 922 C C . ASP A 1 118 ? -16.562 -17.422 -12.477 1 54.12 118 ASP A C 1
ATOM 924 O O . ASP A 1 118 ? -16.703 -17.406 -11.25 1 54.12 118 ASP A O 1
ATOM 928 N N . GLN A 1 119 ? -15.727 -18.156 -13.023 1 54.59 119 GLN A N 1
ATOM 929 C CA . GLN A 1 119 ? -14.984 -19.125 -12.219 1 54.59 119 GLN A CA 1
ATOM 930 C C . GLN A 1 119 ? -13.852 -18.438 -11.445 1 54.59 119 GLN A C 1
ATOM 932 O O . GLN A 1 119 ? -13.539 -18.828 -10.32 1 54.59 119 GLN A O 1
ATOM 937 N N . CYS A 1 120 ? -13.266 -17.406 -12.016 1 56.5 120 CYS A N 1
ATOM 938 C CA . CYS A 1 120 ? -12.133 -16.766 -11.359 1 56.5 120 CYS A CA 1
ATOM 939 C C . CYS A 1 120 ? -12.57 -16.094 -10.062 1 56.5 120 CYS A C 1
ATOM 941 O O . CYS A 1 120 ? -11.859 -16.141 -9.055 1 56.5 120 CYS A O 1
ATOM 943 N N . ALA A 1 121 ? -13.609 -15.43 -10.211 1 55.34 121 ALA A N 1
ATOM 944 C CA . ALA A 1 121 ? -14.109 -14.695 -9.047 1 55.34 121 ALA A CA 1
ATOM 945 C C . ALA A 1 121 ? -14.516 -15.648 -7.93 1 55.34 121 ALA A C 1
ATOM 947 O O . ALA A 1 121 ? -14.398 -15.312 -6.746 1 55.34 121 ALA A O 1
ATOM 948 N N . SER A 1 122 ? -15.203 -16.703 -8.297 1 50.97 122 SER A N 1
ATOM 949 C CA . SER A 1 122 ? -15.727 -17.656 -7.312 1 50.97 122 SER A CA 1
ATOM 950 C C . SER A 1 122 ? -14.602 -18.25 -6.473 1 50.97 122 SER A C 1
ATOM 952 O O . SER A 1 122 ? -14.805 -18.594 -5.309 1 50.97 122 SER A O 1
ATOM 954 N N . ASN A 1 123 ? -13.461 -18.281 -6.895 1 48.53 123 ASN A N 1
ATOM 955 C CA . ASN A 1 123 ? -12.398 -18.938 -6.148 1 48.53 123 ASN A CA 1
ATOM 956 C C . ASN A 1 123 ? -11.68 -17.984 -5.207 1 48.53 123 ASN A C 1
ATOM 958 O O . ASN A 1 123 ? -10.867 -18.391 -4.383 1 48.53 123 ASN A O 1
ATOM 962 N N . ASN A 1 124 ? -11.68 -16.797 -5.258 1 48.78 124 ASN A N 1
ATOM 963 C CA . ASN A 1 124 ? -11.023 -15.859 -4.352 1 48.78 124 ASN A CA 1
ATOM 964 C C . ASN A 1 124 ? -11.734 -15.797 -3.002 1 48.78 124 ASN A C 1
ATOM 966 O O . ASN A 1 124 ? -11.289 -15.086 -2.096 1 48.78 124 ASN A O 1
ATOM 970 N N . LEU A 1 125 ? -12.969 -16.266 -2.912 1 41.34 125 LEU A N 1
ATOM 971 C CA . LEU A 1 125 ? -13.734 -16.25 -1.669 1 41.34 125 LEU A CA 1
ATOM 972 C C . LEU A 1 125 ? -13.188 -17.281 -0.69 1 41.34 125 LEU A C 1
ATOM 974 O O . LEU A 1 125 ? -13.602 -17.328 0.469 1 41.34 125 LEU A O 1
ATOM 978 N N . PHE A 1 126 ? -12.461 -18.219 -1.066 1 37.31 126 PHE A N 1
ATOM 979 C CA . PHE A 1 126 ? -12.039 -19.156 -0.043 1 37.31 126 PHE A CA 1
ATOM 980 C C . PHE A 1 126 ? -10.695 -18.734 0.556 1 37.31 126 PHE A C 1
ATOM 982 O O . PHE A 1 126 ? -9.828 -18.234 -0.154 1 37.31 126 PHE A O 1
ATOM 989 N N . MET B 1 1 ? -14.016 1.19 9.289 1 71.81 1 MET B N 1
ATOM 990 C CA . MET B 1 1 ? -13.68 2.117 8.211 1 71.81 1 MET B CA 1
ATOM 991 C C . MET B 1 1 ? -12.477 2.977 8.586 1 71.81 1 MET B C 1
ATOM 993 O O . MET B 1 1 ? -11.547 3.131 7.793 1 71.81 1 MET B O 1
ATOM 997 N N . ASP B 1 2 ? -12.375 3.299 9.969 1 86.12 2 ASP B N 1
ATOM 998 C CA . ASP B 1 2 ? -11.273 4.145 10.406 1 86.12 2 ASP B CA 1
ATOM 999 C C . ASP B 1 2 ? -9.945 3.395 10.336 1 86.12 2 ASP B C 1
ATOM 1001 O O . ASP B 1 2 ? -8.945 3.932 9.859 1 86.12 2 ASP B O 1
ATOM 1005 N N . SER B 1 3 ? -10.078 2.096 10.742 1 90.62 3 SER B N 1
ATOM 1006 C CA . SER B 1 3 ? -8.852 1.297 10.758 1 90.62 3 SER B CA 1
ATOM 1007 C C . SER B 1 3 ? -8.359 1.018 9.344 1 90.62 3 SER B C 1
ATOM 1009 O O . SER B 1 3 ? -7.152 0.984 9.094 1 90.62 3 SER B O 1
ATOM 1011 N N . VAL B 1 4 ? -9.328 0.88 8.43 1 92.75 4 VAL B N 1
ATOM 1012 C CA . VAL B 1 4 ? -8.992 0.614 7.031 1 92.75 4 VAL B CA 1
ATOM 1013 C C . VAL B 1 4 ? -8.266 1.819 6.434 1 92.75 4 VAL B C 1
ATOM 1015 O O . VAL B 1 4 ? -7.195 1.677 5.84 1 92.75 4 VAL B O 1
ATOM 1018 N N . LYS B 1 5 ? -8.812 2.982 6.645 1 93.94 5 LYS B N 1
ATOM 1019 C CA . LYS B 1 5 ? -8.188 4.199 6.137 1 93.94 5 LYS B CA 1
ATOM 1020 C C . LYS B 1 5 ? -6.793 4.398 6.734 1 93.94 5 LYS B C 1
ATOM 1022 O O . LYS B 1 5 ? -5.848 4.727 6.016 1 93.94 5 LYS B O 1
ATOM 1027 N N . GLN B 1 6 ? -6.742 4.145 8.016 1 95.62 6 GLN B N 1
ATOM 1028 C CA . GLN B 1 6 ? -5.465 4.27 8.703 1 95.62 6 GLN B CA 1
ATOM 1029 C C . GLN B 1 6 ? -4.438 3.287 8.148 1 95.62 6 GLN B C 1
ATOM 1031 O O . GLN B 1 6 ? -3.307 3.672 7.84 1 95.62 6 GLN B O 1
ATOM 1036 N N . SER B 1 7 ? -4.836 2.1 8.055 1 94.62 7 SER B N 1
ATOM 1037 C CA . SER B 1 7 ? -3.961 1.057 7.531 1 94.62 7 SER B CA 1
ATOM 1038 C C . SER B 1 7 ? -3.547 1.35 6.094 1 94.62 7 SER B C 1
ATOM 1040 O O . SER B 1 7 ? -2.4 1.113 5.711 1 94.62 7 SER B O 1
ATOM 1042 N N . ALA B 1 8 ? -4.457 1.851 5.305 1 95.25 8 ALA B N 1
ATOM 1043 C CA . ALA B 1 8 ? -4.16 2.184 3.912 1 95.25 8 ALA B CA 1
ATOM 1044 C C . ALA B 1 8 ? -3.111 3.289 3.824 1 95.25 8 ALA B C 1
ATOM 1046 O O . ALA B 1 8 ? -2.158 3.189 3.049 1 95.25 8 ALA B O 1
ATOM 1047 N N . ALA B 1 9 ? -3.264 4.293 4.656 1 96.31 9 ALA B N 1
ATOM 1048 C CA . ALA B 1 9 ? -2.293 5.383 4.672 1 96.31 9 ALA B CA 1
ATOM 1049 C C . ALA B 1 9 ? -0.909 4.883 5.07 1 96.31 9 ALA B C 1
ATOM 1051 O O . ALA B 1 9 ? 0.094 5.25 4.453 1 96.31 9 ALA B O 1
ATOM 1052 N N . LEU B 1 10 ? -0.891 4.055 6.043 1 96.5 10 LEU B N 1
ATOM 1053 C CA . LEU B 1 10 ? 0.369 3.49 6.516 1 96.5 10 LEU B CA 1
ATOM 1054 C C . LEU B 1 10 ? 0.989 2.586 5.453 1 96.5 10 LEU B C 1
ATOM 1056 O O . LEU B 1 10 ? 2.207 2.592 5.266 1 96.5 10 LEU B O 1
ATOM 1060 N N . CYS B 1 11 ? 0.144 1.824 4.773 1 95.38 11 CYS B N 1
ATOM 1061 C CA . CYS B 1 11 ? 0.617 0.982 3.682 1 95.38 11 CYS B CA 1
ATOM 1062 C C . CYS B 1 11 ? 1.227 1.825 2.568 1 95.38 11 CYS B C 1
ATOM 1064 O O . CYS B 1 11 ? 2.312 1.517 2.072 1 95.38 11 CYS B O 1
ATOM 1066 N N . LEU B 1 12 ? 0.606 2.842 2.225 1 94.31 12 LEU B N 1
ATOM 1067 C CA . LEU B 1 12 ? 1.106 3.721 1.173 1 94.31 12 LEU B CA 1
ATOM 1068 C C . LEU B 1 12 ? 2.42 4.375 1.589 1 94.31 12 LEU B C 1
ATOM 1070 O O . LEU B 1 12 ? 3.326 4.535 0.769 1 94.31 12 LEU B O 1
ATOM 1074 N N . LEU B 1 13 ? 2.533 4.688 2.861 1 96.19 13 LEU B N 1
ATOM 1075 C CA . LEU B 1 13 ? 3.766 5.27 3.381 1 96.19 13 LEU B CA 1
ATOM 1076 C C . LEU B 1 13 ? 4.926 4.285 3.268 1 96.19 13 LEU B C 1
ATOM 1078 O O . LEU B 1 13 ? 5.984 4.629 2.74 1 96.19 13 LEU B O 1
ATOM 1082 N N . ARG B 1 14 ? 4.676 3.061 3.734 1 94.88 14 ARG B N 1
ATOM 1083 C CA . ARG B 1 14 ? 5.723 2.047 3.656 1 94.88 14 ARG B CA 1
ATOM 1084 C C . ARG B 1 14 ? 6.09 1.748 2.207 1 94.88 14 ARG B C 1
ATOM 1086 O O . ARG B 1 14 ? 7.27 1.607 1.876 1 94.88 14 ARG B O 1
ATOM 1093 N N . LEU B 1 15 ? 5.094 1.658 1.396 1 92.88 15 LEU B N 1
ATOM 1094 C CA . LEU B 1 15 ? 5.312 1.376 -0.019 1 92.88 15 LEU B CA 1
ATOM 1095 C C . LEU B 1 15 ? 6.145 2.477 -0.669 1 92.88 15 LEU B C 1
ATOM 1097 O O . LEU B 1 15 ? 7.062 2.189 -1.441 1 92.88 15 LEU B O 1
ATOM 1101 N N . TYR B 1 16 ? 5.844 3.646 -0.318 1 92.88 16 TYR B N 1
ATOM 1102 C CA . TYR B 1 16 ? 6.586 4.762 -0.897 1 92.88 16 TYR B CA 1
ATOM 1103 C C . TYR B 1 16 ? 8.039 4.742 -0.447 1 92.88 16 TYR B C 1
ATOM 1105 O O . TYR B 1 16 ? 8.945 5.02 -1.238 1 92.88 16 TY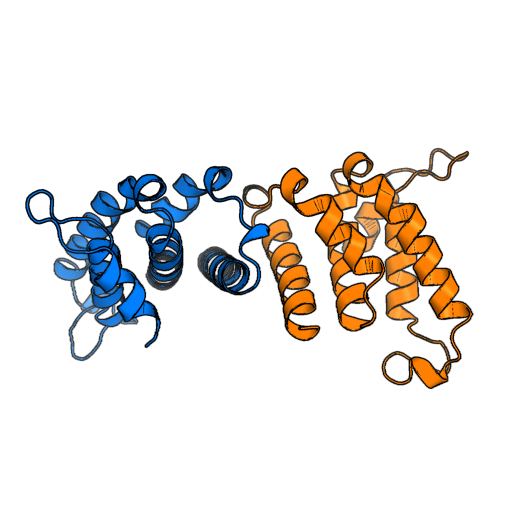R B O 1
ATOM 1113 N N . ARG B 1 17 ? 8.281 4.477 0.749 1 93.44 17 ARG B N 1
ATOM 1114 C CA . ARG B 1 17 ? 9.633 4.465 1.303 1 93.44 17 ARG B CA 1
ATOM 1115 C C . ARG B 1 17 ? 10.461 3.34 0.697 1 93.44 17 ARG B C 1
ATOM 1117 O O . ARG B 1 17 ? 11.672 3.488 0.5 1 93.44 17 ARG B O 1
ATOM 1124 N N . THR B 1 18 ? 9.805 2.217 0.371 1 91.62 18 THR B N 1
ATOM 1125 C CA . THR B 1 18 ? 10.555 1.049 -0.079 1 91.62 18 THR B CA 1
ATOM 1126 C C . THR B 1 18 ? 10.586 0.978 -1.603 1 91.62 18 THR B C 1
ATOM 1128 O O . THR B 1 18 ? 11.555 0.499 -2.189 1 91.62 18 THR B O 1
ATOM 1131 N N . SER B 1 19 ? 9.539 1.377 -2.172 1 89.62 19 SER B N 1
ATOM 1132 C CA . SER B 1 19 ? 9.398 1.336 -3.623 1 89.62 19 SER B CA 1
ATOM 1133 C C . SER B 1 19 ? 8.648 2.561 -4.141 1 89.62 19 SER B C 1
ATOM 1135 O O . SER B 1 19 ? 7.504 2.455 -4.586 1 89.62 19 SER B O 1
ATOM 1137 N N . PRO B 1 20 ? 9.336 3.668 -4.242 1 89.81 20 PRO B N 1
ATOM 1138 C CA . PRO B 1 20 ? 8.68 4.914 -4.629 1 89.81 20 PRO B CA 1
ATOM 1139 C C . PRO B 1 20 ? 8.133 4.871 -6.055 1 89.81 20 PRO B C 1
ATOM 1141 O O . PRO B 1 20 ? 7.172 5.578 -6.375 1 89.81 20 PRO B O 1
ATOM 1144 N N . ASP B 1 21 ? 8.609 4.051 -6.891 1 85.75 21 ASP B N 1
ATOM 1145 C CA . ASP B 1 21 ? 8.219 3.977 -8.297 1 85.75 21 ASP B CA 1
ATOM 1146 C C . ASP B 1 21 ? 6.82 3.377 -8.445 1 85.75 21 ASP B C 1
ATOM 1148 O O . ASP B 1 21 ? 6.195 3.5 -9.5 1 85.75 21 ASP B O 1
ATOM 1152 N N . LEU B 1 22 ? 6.254 2.799 -7.406 1 84.56 22 LEU B N 1
ATOM 1153 C CA . LEU B 1 22 ? 4.945 2.156 -7.453 1 84.56 22 LEU B CA 1
ATOM 1154 C C . LEU B 1 22 ? 3.842 3.143 -7.082 1 84.56 22 LEU B C 1
ATOM 1156 O O . LEU B 1 22 ? 2.658 2.855 -7.273 1 84.56 22 LEU B O 1
ATOM 1160 N N . VAL B 1 23 ? 4.246 4.277 -6.582 1 86.5 23 VAL B N 1
ATOM 1161 C CA . VAL B 1 23 ? 3.252 5.203 -6.047 1 86.5 23 VAL B CA 1
ATOM 1162 C C . VAL B 1 23 ? 3.064 6.375 -7.012 1 86.5 23 VAL B C 1
ATOM 1164 O O . VAL B 1 23 ? 4.004 7.133 -7.266 1 86.5 23 VAL B O 1
ATOM 1167 N N . LEU B 1 24 ? 1.979 6.348 -7.676 1 80.88 24 LEU B N 1
ATOM 1168 C CA . LEU B 1 24 ? 1.604 7.477 -8.516 1 80.88 24 LEU B CA 1
ATOM 1169 C C . LEU B 1 24 ? 0.681 8.43 -7.77 1 80.88 24 LEU B C 1
ATOM 1171 O O . LEU B 1 24 ? -0.541 8.273 -7.801 1 80.88 24 LEU B O 1
ATOM 1175 N N . THR B 1 25 ? 1.158 9.492 -7.27 1 81.81 25 THR B N 1
ATOM 1176 C CA . THR B 1 25 ? 0.494 10.359 -6.309 1 81.81 25 THR B CA 1
ATOM 1177 C C . THR B 1 25 ? -0.586 11.195 -6.988 1 81.81 25 THR B C 1
ATOM 1179 O O . THR B 1 25 ? -1.591 11.547 -6.367 1 81.81 25 THR B O 1
ATOM 1182 N N . ASN B 1 26 ? -0.441 11.438 -8.195 1 82.75 26 ASN B N 1
ATOM 1183 C CA . ASN B 1 26 ? -1.338 12.367 -8.875 1 82.75 26 ASN B CA 1
ATOM 1184 C C . ASN B 1 26 ? -2.768 11.836 -8.914 1 82.75 26 ASN B C 1
ATOM 1186 O O . ASN B 1 26 ? -3.723 12.609 -8.914 1 82.75 26 ASN B O 1
ATOM 1190 N N . GLU B 1 27 ? -2.967 10.648 -8.75 1 82.81 27 GLU B N 1
ATOM 1191 C CA . GLU B 1 27 ? -4.297 10.07 -8.898 1 82.81 27 GLU B CA 1
ATOM 1192 C C . GLU B 1 27 ? -5.066 10.102 -7.586 1 82.81 27 GLU B C 1
ATOM 1194 O O . GLU B 1 27 ? -6.301 10.156 -7.582 1 82.81 27 GLU B O 1
ATOM 1199 N N . TRP B 1 28 ? -4.32 10.133 -6.531 1 88.75 28 TRP B N 1
ATOM 1200 C CA . TRP B 1 28 ? -5.023 9.984 -5.262 1 88.75 28 TRP B CA 1
ATOM 1201 C C . TRP B 1 28 ? -4.59 11.055 -4.27 1 88.75 28 TRP B C 1
ATOM 1203 O O . TRP B 1 28 ? -4.992 11.039 -3.105 1 88.75 28 TRP B O 1
ATOM 1213 N N . THR B 1 29 ? -3.9 12.078 -4.703 1 93.81 29 THR B N 1
ATOM 1214 C CA . THR B 1 29 ? -3.359 13.109 -3.82 1 93.81 29 THR B CA 1
ATOM 1215 C C . THR B 1 29 ? -4.477 13.781 -3.029 1 93.81 29 THR B C 1
ATOM 1217 O O . THR B 1 29 ? -4.359 13.961 -1.815 1 93.81 29 THR B O 1
ATOM 1220 N N . SER B 1 30 ? -5.484 14.195 -3.74 1 94.25 30 SER B N 1
ATOM 1221 C CA . SER B 1 30 ? -6.594 14.875 -3.08 1 94.25 30 SER B CA 1
ATOM 1222 C C . SER B 1 30 ? -7.211 14 -1.993 1 94.25 30 SER B C 1
ATOM 1224 O O . SER B 1 30 ? -7.508 14.484 -0.896 1 94.25 30 SER B O 1
ATOM 1226 N N . ARG B 1 31 ? -7.371 12.75 -2.291 1 92.62 31 ARG B N 1
ATOM 1227 C CA . ARG B 1 31 ? -7.984 11.836 -1.338 1 92.62 31 ARG B CA 1
ATOM 1228 C C . ARG B 1 31 ? -7.129 11.695 -0.082 1 92.62 31 ARG B C 1
ATOM 1230 O O . ARG B 1 31 ? -7.652 11.695 1.034 1 92.62 31 ARG B O 1
ATOM 1237 N N . VAL B 1 32 ? -5.871 11.617 -0.291 1 95.88 32 VAL B N 1
ATOM 1238 C CA . VAL B 1 32 ? -4.938 11.445 0.82 1 95.88 32 VAL B CA 1
ATOM 1239 C C . VAL B 1 32 ? -4.906 12.719 1.666 1 95.88 32 VAL B C 1
ATOM 1241 O O . VAL B 1 32 ? -4.93 12.648 2.896 1 95.88 32 VAL B O 1
ATOM 1244 N N . VAL B 1 33 ? -4.961 13.883 1.021 1 97.75 33 VAL B N 1
ATOM 1245 C CA . VAL B 1 33 ? -4.898 15.164 1.716 1 97.75 33 VAL B CA 1
ATOM 1246 C C . VAL B 1 33 ? -6.16 15.359 2.549 1 97.75 33 VAL B C 1
ATOM 1248 O O . VAL B 1 33 ? -6.098 15.867 3.67 1 97.75 33 VAL B O 1
ATOM 1251 N N . HIS B 1 34 ? -7.242 14.867 2.092 1 96.81 34 HIS B N 1
ATOM 1252 C CA . HIS B 1 34 ? -8.516 15.07 2.777 1 96.81 34 HIS B CA 1
ATOM 1253 C C . HIS B 1 34 ? -8.586 14.25 4.059 1 96.81 34 HIS B C 1
ATOM 1255 O O . HIS B 1 34 ? -9.43 14.508 4.922 1 96.81 34 HIS B O 1
ATOM 1261 N N . LEU B 1 35 ? -7.699 13.297 4.156 1 97.19 35 LEU B N 1
ATOM 1262 C CA . LEU B 1 35 ? -7.664 12.5 5.375 1 97.19 35 LEU B CA 1
ATOM 1263 C C . LEU B 1 35 ? -7.246 13.344 6.57 1 97.19 35 LEU B C 1
ATOM 1265 O O . LEU B 1 35 ? -7.453 12.953 7.719 1 97.19 35 LEU B O 1
ATOM 1269 N N . LEU B 1 36 ? -6.68 14.508 6.348 1 98.12 36 LEU B N 1
ATOM 1270 C CA . LEU B 1 36 ? -6.324 15.422 7.422 1 98.12 36 LEU B CA 1
ATOM 1271 C C . LEU B 1 36 ? -7.57 15.93 8.148 1 98.12 36 LEU B C 1
ATOM 1273 O O . LEU B 1 36 ? -7.48 16.422 9.266 1 98.12 36 LEU B O 1
ATOM 1277 N N . ASN B 1 37 ? -8.617 15.812 7.496 1 96.5 37 ASN B N 1
ATOM 1278 C CA . ASN B 1 37 ? -9.883 16.266 8.07 1 96.5 37 ASN B CA 1
ATOM 1279 C C . ASN B 1 37 ? -10.695 15.086 8.625 1 96.5 37 ASN B C 1
ATOM 1281 O O . ASN B 1 37 ? -11.859 15.25 8.984 1 96.5 37 ASN B O 1
ATOM 1285 N N . ASP B 1 38 ? -10.164 13.922 8.641 1 96.12 38 ASP B N 1
ATOM 1286 C CA . ASP B 1 38 ? -10.875 12.75 9.141 1 96.12 38 ASP B CA 1
ATOM 1287 C C . ASP B 1 38 ? -11.242 12.914 10.617 1 96.12 38 ASP B C 1
ATOM 1289 O O . ASP B 1 38 ? -10.539 13.609 11.359 1 96.12 38 ASP B O 1
ATOM 1293 N N . GLN B 1 39 ? -12.273 12.242 11.039 1 92.88 39 GLN B N 1
ATOM 1294 C CA . GLN B 1 39 ? -12.734 12.375 12.414 1 92.88 39 GLN B CA 1
ATOM 1295 C C . GLN B 1 39 ? -11.836 11.602 13.375 1 92.88 39 GLN B C 1
ATOM 1297 O O . GLN B 1 39 ? -11.758 11.93 14.562 1 92.88 39 GLN B O 1
ATOM 1302 N N . HIS B 1 40 ? -11.18 10.617 12.867 1 92.75 40 HIS B N 1
ATOM 1303 C CA . HIS B 1 40 ? -10.367 9.75 13.711 1 92.75 40 HIS B CA 1
ATOM 1304 C C . HIS B 1 40 ? -8.906 10.195 13.719 1 92.75 40 HIS B C 1
ATOM 1306 O O . HIS B 1 40 ? -8.258 10.219 12.672 1 92.75 40 HIS B O 1
ATOM 1312 N N . LEU B 1 41 ? -8.367 10.398 14.875 1 92.56 41 LEU B N 1
ATOM 1313 C CA . LEU B 1 41 ? -7.031 10.977 15.016 1 92.56 41 LEU B CA 1
ATOM 1314 C C . LEU B 1 41 ? -5.969 10 14.523 1 92.56 41 LEU B C 1
ATOM 1316 O O . LEU B 1 41 ? -4.914 10.414 14.039 1 92.56 41 LEU B O 1
ATOM 1320 N N . GLY B 1 42 ? -6.27 8.68 14.703 1 94.25 42 GLY B N 1
ATOM 1321 C CA . GLY B 1 42 ? -5.348 7.688 14.164 1 94.25 42 GLY B CA 1
ATOM 1322 C C . GLY B 1 42 ? -5.16 7.801 12.664 1 94.25 42 GLY B C 1
ATOM 1323 O O . GLY B 1 42 ? -4.043 7.68 12.164 1 94.25 42 GLY B O 1
ATOM 1324 N N . VAL B 1 43 ? -6.262 8.039 11.961 1 96.56 43 VAL B N 1
ATOM 1325 C CA . VAL B 1 43 ? -6.234 8.234 10.516 1 96.56 43 VAL B CA 1
ATOM 1326 C C . VAL B 1 43 ? -5.469 9.508 10.18 1 96.56 43 VAL B C 1
ATOM 1328 O O . VAL B 1 43 ? -4.574 9.5 9.328 1 96.56 43 VAL B O 1
ATOM 1331 N N . VAL B 1 44 ? -5.719 10.562 10.938 1 97.12 44 VAL B N 1
ATOM 1332 C CA . VAL B 1 44 ? -5.09 11.859 10.703 1 97.12 44 VAL B CA 1
ATOM 1333 C C . VAL B 1 44 ? -3.582 11.75 10.938 1 97.12 44 VAL B C 1
ATOM 1335 O O . VAL B 1 44 ? -2.789 12.281 10.156 1 97.12 44 VAL B O 1
ATOM 1338 N N . THR B 1 45 ? -3.213 11 11.969 1 97.06 45 THR B N 1
ATOM 1339 C CA . THR B 1 45 ? -1.802 10.828 12.289 1 97.06 45 THR B CA 1
ATOM 1340 C C . THR B 1 45 ? -1.077 10.094 11.164 1 97.06 45 THR B C 1
ATOM 1342 O O . THR B 1 45 ? -0.012 10.523 10.719 1 97.06 45 THR B O 1
ATOM 1345 N N . ALA B 1 46 ? -1.707 9.008 10.711 1 97.56 46 ALA B N 1
ATOM 1346 C CA . ALA B 1 46 ? -1.115 8.234 9.625 1 97.56 46 ALA B CA 1
ATOM 1347 C C . ALA B 1 46 ? -1.027 9.062 8.344 1 97.56 46 ALA B C 1
ATOM 1349 O O . ALA B 1 46 ? 0.005 9.062 7.668 1 97.56 46 ALA B O 1
ATOM 1350 N N . ALA B 1 47 ? -2.08 9.789 8.062 1 98.19 47 ALA B N 1
ATOM 1351 C CA . ALA B 1 47 ? -2.127 10.633 6.867 1 98.19 47 ALA B CA 1
ATOM 1352 C C . ALA B 1 47 ? -1.064 11.727 6.926 1 98.19 47 ALA B C 1
ATOM 1354 O O . ALA B 1 47 ? -0.411 12.016 5.922 1 98.19 47 ALA B O 1
ATOM 1355 N N . THR B 1 48 ? -0.896 12.305 8.078 1 98.44 48 THR B N 1
ATOM 1356 C CA . THR B 1 48 ? 0.107 13.352 8.234 1 98.44 48 THR B CA 1
ATOM 1357 C C . THR B 1 48 ? 1.503 12.812 7.93 1 98.44 48 THR B C 1
ATOM 1359 O O . THR B 1 48 ? 2.291 13.477 7.246 1 98.44 48 THR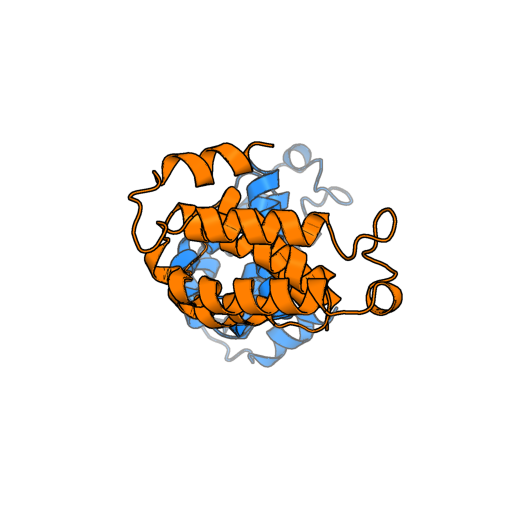 B O 1
ATOM 1362 N N . SER B 1 49 ? 1.777 11.664 8.43 1 97.94 49 SER B N 1
ATOM 1363 C CA . SER B 1 49 ? 3.078 11.062 8.164 1 97.94 49 SER B CA 1
ATOM 1364 C C . SER B 1 49 ? 3.27 10.797 6.676 1 97.94 49 SER B C 1
ATOM 1366 O O . SER B 1 49 ? 4.324 11.102 6.117 1 97.94 49 SER B O 1
ATOM 1368 N N . LEU B 1 50 ? 2.268 10.297 6.09 1 97.44 50 LEU B N 1
ATOM 1369 C CA . LEU B 1 50 ? 2.312 10 4.66 1 97.44 50 LEU B CA 1
ATOM 1370 C C . LEU B 1 50 ? 2.506 11.281 3.85 1 97.44 50 LEU B C 1
ATOM 1372 O O . LEU B 1 50 ? 3.43 11.375 3.037 1 97.44 50 LEU B O 1
ATOM 1376 N N . ILE B 1 51 ? 1.712 12.234 4.129 1 97.94 51 ILE B N 1
ATOM 1377 C CA . ILE B 1 51 ? 1.722 13.484 3.373 1 97.94 51 ILE B CA 1
ATOM 1378 C C . ILE B 1 51 ? 3.057 14.195 3.572 1 97.94 51 ILE B C 1
ATOM 1380 O O . ILE B 1 51 ? 3.619 14.75 2.625 1 97.94 51 ILE B O 1
ATOM 1384 N N . THR B 1 52 ? 3.557 14.148 4.805 1 97.69 52 THR B N 1
ATOM 1385 C CA . THR B 1 52 ? 4.848 14.781 5.074 1 97.69 52 THR B CA 1
ATOM 1386 C C . THR B 1 52 ? 5.941 14.156 4.215 1 97.69 52 THR B C 1
ATOM 1388 O O . THR B 1 52 ? 6.727 14.867 3.588 1 97.69 52 THR B O 1
ATOM 1391 N N . THR B 1 53 ? 5.953 12.891 4.148 1 96.94 53 THR B N 1
ATOM 1392 C CA . THR B 1 53 ? 6.965 12.172 3.377 1 96.94 53 THR B CA 1
ATOM 1393 C C . THR B 1 53 ? 6.828 12.477 1.889 1 96.94 53 THR B C 1
ATOM 1395 O O . THR B 1 53 ? 7.824 12.719 1.205 1 96.94 53 THR B O 1
ATOM 1398 N N . LEU B 1 54 ? 5.637 12.547 1.365 1 95.5 54 LEU B N 1
ATOM 1399 C CA . LEU B 1 54 ? 5.398 12.836 -0.044 1 95.5 54 LEU B CA 1
ATOM 1400 C C . LEU B 1 54 ? 5.727 14.289 -0.364 1 95.5 54 LEU B C 1
ATOM 1402 O O . LEU B 1 54 ? 6.297 14.586 -1.415 1 95.5 54 LEU B O 1
ATOM 1406 N N . ALA B 1 55 ? 5.422 15.18 0.539 1 96 55 ALA B N 1
ATOM 1407 C CA . ALA B 1 55 ? 5.613 16.625 0.34 1 96 55 ALA B CA 1
ATOM 1408 C C . ALA B 1 55 ? 7.098 16.969 0.314 1 96 55 ALA B C 1
ATOM 1410 O O . ALA B 1 55 ? 7.496 17.953 -0.329 1 96 55 ALA B O 1
ATOM 1411 N N . GLN B 1 56 ? 7.91 16.188 0.984 1 93.62 56 GLN B N 1
ATOM 1412 C CA . GLN B 1 56 ? 9.352 16.422 0.98 1 93.62 56 GLN B CA 1
ATOM 1413 C C . GLN B 1 56 ? 9.914 16.359 -0.437 1 93.62 56 GLN B C 1
ATOM 1415 O O . GLN B 1 56 ? 10.805 17.125 -0.791 1 93.62 56 GLN B O 1
ATOM 1420 N N . LYS B 1 57 ? 9.375 15.523 -1.229 1 92.12 57 LYS B N 1
ATOM 1421 C CA . LYS B 1 57 ? 9.859 15.359 -2.596 1 92.12 57 LYS B CA 1
ATOM 1422 C C . LYS B 1 57 ? 9.102 16.266 -3.561 1 92.12 57 LYS B C 1
ATOM 1424 O O . LYS B 1 57 ? 9.672 16.75 -4.547 1 92.12 57 LYS B O 1
ATOM 1429 N N . ASN B 1 58 ? 7.855 16.422 -3.271 1 92.88 58 ASN B N 1
ATOM 1430 C CA . ASN B 1 58 ? 7.023 17.234 -4.156 1 92.88 58 ASN B CA 1
ATOM 1431 C C . ASN B 1 58 ? 6.094 18.156 -3.365 1 92.88 58 ASN B C 1
ATOM 1433 O O . ASN B 1 58 ? 4.879 17.953 -3.365 1 92.88 58 ASN B O 1
ATOM 1437 N N . PRO B 1 59 ? 6.66 19.266 -2.865 1 93.88 59 PRO B N 1
ATOM 1438 C CA . PRO B 1 59 ? 5.836 20.172 -2.049 1 93.88 59 PRO B CA 1
ATOM 1439 C C . PRO B 1 59 ? 4.699 20.812 -2.842 1 93.88 59 PRO B C 1
ATOM 1441 O O . PRO B 1 59 ? 3.617 21.047 -2.297 1 93.88 59 PRO B O 1
ATOM 1444 N N . GLU B 1 60 ? 4.875 21.031 -4.137 1 94.38 60 GLU B N 1
ATOM 1445 C CA . GLU B 1 60 ? 3.869 21.703 -4.953 1 94.38 60 GLU B CA 1
ATOM 1446 C C . GLU B 1 60 ? 2.607 20.844 -5.082 1 94.38 60 GLU B C 1
ATOM 1448 O O . GLU B 1 60 ? 1.492 21.375 -5.035 1 94.38 60 GLU B O 1
ATOM 1453 N N . GLU B 1 61 ? 2.775 19.609 -5.152 1 94.62 61 GLU B N 1
ATOM 1454 C CA . GLU B 1 61 ? 1.646 18.703 -5.336 1 94.62 61 GLU B CA 1
ATOM 1455 C C . GLU B 1 61 ? 0.785 18.625 -4.078 1 94.62 61 GLU B C 1
ATOM 1457 O O . GLU B 1 61 ? -0.411 18.344 -4.152 1 94.62 61 GLU B O 1
ATOM 1462 N N . PHE B 1 62 ? 1.39 18.953 -2.979 1 95.94 62 PHE B N 1
ATOM 1463 C CA . PHE B 1 62 ? 0.675 18.766 -1.723 1 95.94 62 PHE B CA 1
ATOM 1464 C C . PHE B 1 62 ? 0.441 20.094 -1.027 1 95.94 62 PHE B C 1
ATOM 1466 O O . PHE B 1 62 ? 0.23 20.141 0.187 1 95.94 62 PHE B O 1
ATOM 1473 N N . LYS B 1 63 ? 0.394 21.141 -1.676 1 96.19 63 LYS B N 1
ATOM 1474 C CA . LYS B 1 63 ? 0.242 22.484 -1.121 1 96.19 63 LYS B CA 1
ATOM 1475 C C . LYS B 1 63 ? -1.101 22.625 -0.412 1 96.19 63 LYS B C 1
ATOM 1477 O O . LYS B 1 63 ? -1.199 23.344 0.595 1 96.19 63 LYS B O 1
ATOM 1482 N N . THR B 1 64 ? -2.115 21.938 -0.911 1 96.31 64 THR B N 1
ATOM 1483 C CA . THR B 1 64 ? -3.455 22.047 -0.342 1 96.31 64 THR B CA 1
ATOM 1484 C C . THR B 1 64 ? -3.488 21.453 1.067 1 96.31 64 THR B C 1
ATOM 1486 O O . THR B 1 64 ? -4.438 21.688 1.818 1 96.31 64 THR B O 1
ATOM 1489 N N . SER B 1 65 ? -2.502 20.719 1.422 1 98.06 65 SER B N 1
ATOM 1490 C CA . SER B 1 65 ? -2.465 20.141 2.76 1 98.06 65 SER B CA 1
ATOM 1491 C C . SER B 1 65 ? -2.232 21.203 3.82 1 98.06 65 SER B C 1
ATOM 1493 O O . SER B 1 65 ? -2.52 21 5 1 98.06 65 SER B O 1
ATOM 1495 N N . VAL B 1 66 ? -1.703 22.359 3.371 1 97.56 66 VAL B N 1
ATOM 1496 C CA . VAL B 1 66 ? -1.341 23.422 4.301 1 97.56 66 VAL B CA 1
ATOM 1497 C C . VAL B 1 66 ? -2.586 23.906 5.039 1 97.56 66 VAL B C 1
ATOM 1499 O O . VAL B 1 66 ? -2.625 23.906 6.273 1 97.56 66 VAL B O 1
ATOM 1502 N N . SER B 1 67 ? -3.617 24.281 4.266 1 97.44 67 SER B N 1
ATOM 1503 C CA . SER B 1 67 ? -4.828 24.812 4.883 1 97.44 67 SER B CA 1
ATOM 1504 C C . SER B 1 67 ? -5.492 23.781 5.781 1 97.44 67 SER B C 1
ATOM 1506 O O . SER B 1 67 ? -5.988 24.109 6.859 1 97.44 67 SER B O 1
ATOM 1508 N N . LEU B 1 68 ? -5.41 22.578 5.391 1 98 68 LEU B N 1
ATOM 1509 C CA . LEU B 1 68 ? -6.051 21.531 6.16 1 98 68 LEU B CA 1
ATOM 1510 C C . LEU B 1 68 ? -5.262 21.219 7.426 1 98 68 LEU B C 1
ATOM 1512 O O . LEU B 1 68 ? -5.848 20.953 8.484 1 98 68 LEU B O 1
ATOM 1516 N N . ALA B 1 69 ? -4.004 21.25 7.312 1 97.94 69 ALA B N 1
ATOM 1517 C CA . ALA B 1 69 ? -3.158 21.047 8.484 1 97.94 69 ALA B CA 1
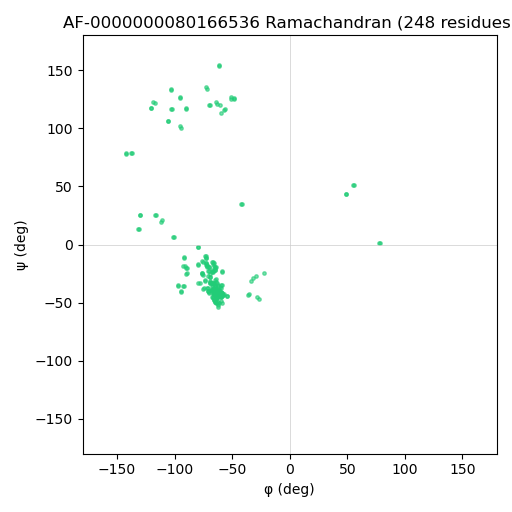ATOM 1518 C C . ALA B 1 69 ? -3.375 22.141 9.523 1 97.94 69 ALA B C 1
ATOM 1520 O O . ALA B 1 69 ? -3.494 21.859 10.719 1 97.94 69 ALA B O 1
ATOM 1521 N N . VAL B 1 70 ? -3.457 23.359 9.062 1 97.19 70 VAL B N 1
ATOM 1522 C CA . VAL B 1 70 ? -3.697 24.5 9.945 1 97.19 70 VAL B CA 1
ATOM 1523 C C . VAL B 1 70 ? -5.066 24.359 10.609 1 97.19 70 VAL B C 1
ATOM 1525 O O . VAL B 1 70 ? -5.195 24.547 11.82 1 97.19 70 VAL B O 1
ATOM 1528 N N . SER B 1 71 ? -6.004 24.031 9.797 1 96.94 71 SER B N 1
ATOM 1529 C CA . SER B 1 71 ? -7.352 23.828 10.32 1 96.94 71 SER B CA 1
ATOM 1530 C C . SER B 1 71 ? -7.383 22.719 11.367 1 96.94 71 SER B C 1
ATOM 1532 O O . SER B 1 71 ? -8.031 22.859 12.406 1 96.94 71 SER B O 1
ATOM 1534 N N . ARG B 1 72 ? -6.629 21.688 11.172 1 95.5 72 ARG B N 1
ATOM 1535 C CA . ARG B 1 72 ? -6.586 20.562 12.109 1 95.5 72 ARG B CA 1
ATOM 1536 C C . ARG B 1 72 ? -5.895 20.969 13.414 1 95.5 72 ARG B C 1
ATOM 1538 O O . ARG B 1 72 ? -6.355 20.609 14.5 1 95.5 72 ARG B O 1
ATOM 1545 N N . LEU B 1 73 ? -4.84 21.719 13.273 1 94 73 LEU B N 1
ATOM 1546 C CA . LEU B 1 73 ? -4.148 22.234 14.453 1 94 73 LEU B CA 1
ATOM 1547 C C . LEU B 1 73 ? -5.082 23.094 15.297 1 94 73 LEU B C 1
ATOM 1549 O O . LEU B 1 73 ? -5.117 22.953 16.531 1 94 73 LEU B O 1
ATOM 1553 N N . SER B 1 74 ? -5.797 23.906 14.648 1 93.56 74 SER B N 1
ATOM 1554 C CA . SER B 1 74 ? -6.746 24.766 15.344 1 93.56 74 SER B CA 1
ATOM 1555 C C . SER B 1 74 ? -7.797 23.953 16.094 1 93.56 74 SER B C 1
ATOM 1557 O O . SER B 1 74 ? -8.133 24.25 17.234 1 93.56 74 SER B O 1
ATOM 1559 N N . ARG B 1 75 ? -8.242 22.969 15.492 1 91.81 75 ARG B N 1
ATOM 1560 C CA . ARG B 1 75 ? -9.266 22.125 16.109 1 91.81 75 ARG B CA 1
ATOM 1561 C C . ARG B 1 75 ? -8.711 21.422 17.344 1 91.81 75 ARG B C 1
ATOM 1563 O O . ARG B 1 75 ? -9.422 21.234 18.328 1 91.81 75 ARG B O 1
ATOM 1570 N N . ILE B 1 76 ? -7.484 20.938 17.234 1 90.25 76 ILE B N 1
ATOM 1571 C CA . ILE B 1 76 ? -6.844 20.266 18.359 1 90.25 76 ILE B CA 1
ATOM 1572 C C . ILE B 1 76 ? -6.738 21.219 19.547 1 90.25 76 ILE B C 1
ATOM 1574 O O . ILE B 1 76 ? -7.008 20.828 20.688 1 90.25 76 ILE B O 1
ATOM 1578 N N . VAL B 1 77 ? -6.41 22.438 19.297 1 86.5 77 VAL B N 1
ATOM 1579 C CA . VAL B 1 77 ? -6.184 23.422 20.344 1 86.5 77 VAL B CA 1
ATOM 1580 C C . VAL B 1 77 ? -7.52 23.844 20.953 1 86.5 77 VAL B C 1
ATOM 1582 O O . VAL B 1 77 ? -7.602 24.125 22.141 1 86.5 77 VAL B O 1
ATOM 1585 N N . THR B 1 78 ? -8.562 23.828 20.141 1 85.12 78 THR B N 1
ATOM 1586 C CA . THR B 1 78 ? -9.852 24.297 20.641 1 85.12 78 THR B CA 1
ATOM 1587 C C . THR B 1 78 ? -10.641 23.141 21.25 1 85.12 78 THR B C 1
ATOM 1589 O O . THR B 1 78 ? -11.617 23.359 21.969 1 85.12 78 THR B O 1
ATOM 1592 N N . SER B 1 79 ? -10.203 21.969 20.828 1 77.12 79 SER B N 1
ATOM 1593 C CA . SER B 1 79 ? -10.93 20.828 21.359 1 77.12 79 SER B CA 1
ATOM 1594 C C . SER B 1 79 ? -10.602 20.609 22.844 1 77.12 79 SER B C 1
ATOM 1596 O O . SER B 1 79 ? -9.484 20.891 23.281 1 77.12 79 SER B O 1
ATOM 1598 N N . ALA B 1 80 ? -11.672 20.406 23.531 1 63.56 80 ALA B N 1
ATOM 1599 C CA . ALA B 1 80 ? -11.5 20.078 24.953 1 63.56 80 ALA B CA 1
ATOM 1600 C C . ALA B 1 80 ? -10.75 18.75 25.125 1 63.56 80 ALA B C 1
ATOM 1602 O O . ALA B 1 80 ? -10.914 17.828 24.312 1 63.56 80 ALA B O 1
ATOM 1603 N N . SER B 1 81 ? -9.664 18.781 25.781 1 60.38 81 SER B N 1
ATOM 1604 C CA . SER B 1 81 ? -8.812 17.625 26.109 1 60.38 81 SER B CA 1
ATOM 1605 C C . SER B 1 81 ? -9.641 16.359 26.297 1 60.38 81 SER B C 1
ATOM 1607 O O . SER B 1 81 ? -9.203 15.273 25.938 1 60.38 81 SER B O 1
ATOM 1609 N N . THR B 1 82 ? -10.781 16.641 26.703 1 58.06 82 THR B N 1
ATOM 1610 C CA . THR B 1 82 ? -11.625 15.5 27.047 1 58.06 82 THR B CA 1
ATOM 1611 C C . THR B 1 82 ? -12.047 14.742 25.797 1 58.06 82 THR B C 1
ATOM 1613 O O . THR B 1 82 ? -12.25 13.523 25.844 1 58.06 82 THR B O 1
ATOM 1616 N N . ASP B 1 83 ? -12.109 15.383 24.719 1 58.75 83 ASP B N 1
ATOM 1617 C CA . ASP B 1 83 ? -12.609 14.781 23.484 1 58.75 83 ASP B CA 1
ATOM 1618 C C . ASP B 1 83 ? -11.539 13.914 22.828 1 58.75 83 ASP B C 1
ATOM 1620 O O . ASP B 1 83 ? -11.859 13.008 22.047 1 58.75 83 ASP B O 1
ATOM 1624 N N . LEU B 1 84 ? -10.344 14.18 23.297 1 62 84 LEU B N 1
ATOM 1625 C CA . LEU B 1 84 ? -9.227 13.516 22.641 1 62 84 LEU B CA 1
ATOM 1626 C C . LEU B 1 84 ? -8.578 12.492 23.562 1 62 84 LEU B C 1
ATOM 1628 O O . LEU B 1 84 ? -7.422 12.109 23.359 1 62 84 LEU B O 1
ATOM 1632 N N . GLN B 1 85 ? -9.352 12.148 24.516 1 61.62 85 GLN B N 1
ATOM 1633 C CA . GLN B 1 85 ? -8.852 11.367 25.641 1 61.62 85 GLN B CA 1
ATOM 1634 C C . GLN B 1 85 ? -7.793 10.359 25.188 1 61.62 85 GLN B C 1
ATOM 1636 O O . GLN B 1 85 ? -6.707 10.289 25.766 1 61.62 85 GLN B O 1
ATOM 1641 N N . ASP B 1 86 ? -8 9.719 24.141 1 70.12 86 ASP B N 1
ATOM 1642 C CA . ASP B 1 86 ? -7.07 8.672 23.75 1 70.12 86 ASP B CA 1
ATOM 1643 C C . ASP B 1 86 ? -5.828 9.266 23.078 1 70.12 86 ASP B C 1
ATOM 1645 O O . ASP B 1 86 ? -4.848 8.555 22.844 1 70.12 86 ASP B O 1
ATOM 1649 N N . TYR B 1 87 ? -5.844 10.469 22.953 1 78.75 87 TYR B N 1
ATOM 1650 C CA . TYR B 1 87 ? -4.727 11.125 22.281 1 78.75 87 TYR B CA 1
ATOM 1651 C C . TYR B 1 87 ? -4.195 12.289 23.109 1 78.75 87 TYR B C 1
ATOM 1653 O O . TYR B 1 87 ? -3.711 13.281 22.547 1 78.75 87 TYR B O 1
ATOM 1661 N N . THR B 1 88 ? -4.43 12.188 24.422 1 76.38 88 THR B N 1
ATOM 1662 C CA . THR B 1 88 ? -3.965 13.234 25.328 1 76.38 88 THR B CA 1
ATOM 1663 C C . THR B 1 88 ? -2.713 12.789 26.078 1 76.38 88 THR B C 1
ATOM 1665 O O . THR B 1 88 ? -2.578 11.617 26.422 1 76.38 88 THR B O 1
ATOM 1668 N N . TYR B 1 89 ? -1.736 13.711 26.094 1 77 89 TYR B N 1
ATOM 1669 C CA . TYR B 1 89 ? -0.535 13.523 26.906 1 77 89 TYR B CA 1
ATOM 1670 C C . TYR B 1 89 ? -0.381 14.648 27.922 1 77 89 TYR B C 1
ATOM 1672 O O . TYR B 1 89 ? -0.096 15.797 27.547 1 77 89 TYR B O 1
ATOM 1680 N N . TYR B 1 90 ? -0.419 14.297 29.125 1 78.12 90 TYR B N 1
ATOM 1681 C CA . TYR B 1 90 ? -0.328 15.273 30.203 1 78.12 90 TYR B CA 1
ATOM 1682 C C . TYR B 1 90 ? -1.294 16.438 29.969 1 78.12 90 TYR B C 1
ATOM 1684 O O . TYR B 1 90 ? -0.903 17.594 30.031 1 78.12 90 TYR B O 1
ATOM 1692 N N . PHE B 1 91 ? -2.461 16.297 29.578 1 74.88 91 PHE B N 1
ATOM 1693 C CA . PHE B 1 91 ? -3.58 17.219 29.375 1 74.88 91 PHE B CA 1
ATOM 1694 C C . PHE B 1 91 ? -3.414 18 28.094 1 74.88 91 PHE B C 1
ATOM 1696 O O . PHE B 1 91 ? -4.195 18.906 27.797 1 74.88 91 PHE B O 1
ATOM 1703 N N . VAL B 1 92 ? -2.24 17.641 27.391 1 78.69 92 VAL B N 1
ATOM 1704 C CA . VAL B 1 92 ? -2.076 18.234 26.078 1 78.69 92 VAL B CA 1
ATOM 1705 C C . VAL B 1 92 ? -2.707 17.328 25.016 1 78.69 92 VAL B C 1
ATOM 1707 O O . VAL B 1 92 ? -2.324 16.172 24.875 1 78.69 92 VAL B O 1
ATOM 1710 N N . PRO B 1 93 ? -3.684 17.891 24.391 1 83 93 PRO B N 1
ATOM 1711 C CA . PRO B 1 93 ? -4.379 17.062 23.391 1 83 93 PRO B CA 1
ATOM 1712 C C . PRO B 1 93 ? -3.529 16.781 22.156 1 83 93 PRO B C 1
ATOM 1714 O O . PRO B 1 93 ? -2.973 17.703 21.562 1 83 93 PRO B O 1
ATOM 1717 N N . ALA B 1 94 ? -3.279 15.516 21.891 1 90.56 94 ALA B N 1
ATOM 1718 C CA . ALA B 1 94 ? -2.691 14.992 20.656 1 90.56 94 ALA B CA 1
ATOM 1719 C C . ALA B 1 94 ? -1.349 15.648 20.375 1 90.56 94 ALA B C 1
ATOM 1721 O O . ALA B 1 94 ? -1.131 16.172 19.266 1 90.56 94 ALA B O 1
ATOM 1722 N N . PRO B 1 95 ? -0.441 15.68 21.328 1 90.31 95 PRO B N 1
ATOM 1723 C CA . PRO B 1 95 ? 0.836 16.375 21.156 1 90.31 95 PRO B CA 1
ATOM 1724 C C . PRO B 1 95 ? 1.642 15.828 19.984 1 90.31 95 PRO B C 1
ATOM 1726 O O . PRO B 1 95 ? 2.242 16.594 19.219 1 90.31 95 PRO B O 1
ATOM 1729 N N . TRP B 1 96 ? 1.664 14.414 19.859 1 92.81 96 TRP B N 1
ATOM 1730 C CA . TRP B 1 96 ? 2.432 13.812 18.781 1 92.81 96 TRP B CA 1
ATOM 1731 C C . TRP B 1 96 ? 1.862 14.219 17.422 1 92.81 96 TRP B C 1
ATOM 1733 O O . TRP B 1 96 ? 2.613 14.531 16.484 1 92.81 96 TRP B O 1
ATOM 1743 N N . LEU B 1 97 ? 0.611 14.25 17.375 1 94.88 97 LEU B N 1
ATOM 1744 C CA . LEU B 1 97 ? -0.019 14.672 16.125 1 94.88 97 LEU B CA 1
ATOM 1745 C C . LEU B 1 97 ? 0.269 16.141 15.844 1 94.88 97 LEU B C 1
ATOM 1747 O O . LEU B 1 97 ? 0.542 16.516 14.703 1 94.88 97 LEU B O 1
ATOM 1751 N N . SER B 1 98 ? 0.123 16.969 16.891 1 93.56 98 SER B N 1
ATOM 1752 C CA . SER B 1 98 ? 0.436 18.391 16.719 1 93.56 98 SER B CA 1
ATOM 1753 C C . SER B 1 98 ? 1.848 18.578 16.172 1 93.56 98 SER B C 1
ATOM 1755 O O . SER B 1 98 ? 2.059 19.344 15.227 1 93.56 98 SER B O 1
ATOM 1757 N N . VAL B 1 99 ? 2.805 17.875 16.672 1 94.94 99 VAL B N 1
ATOM 1758 C CA . VAL B 1 99 ? 4.195 17.969 16.234 1 94.94 99 VAL B CA 1
ATOM 1759 C C . VAL B 1 99 ? 4.305 17.516 14.773 1 94.94 99 VAL B C 1
ATOM 1761 O O . VAL B 1 99 ? 4.977 18.172 13.977 1 94.94 99 VAL B O 1
ATOM 1764 N N . LYS B 1 100 ? 3.654 16.484 14.391 1 96.88 100 LYS B N 1
ATOM 1765 C CA . LYS B 1 100 ? 3.693 15.977 13.016 1 96.88 100 LYS B CA 1
ATOM 1766 C C . LYS B 1 100 ? 3.096 16.984 12.039 1 96.88 100 LYS B C 1
ATOM 1768 O O . LYS B 1 100 ? 3.619 17.188 10.945 1 96.88 100 LYS B O 1
ATOM 1773 N N . LEU B 1 101 ? 2.057 17.609 12.508 1 97 101 LEU B N 1
ATOM 1774 C CA . LEU B 1 101 ? 1.433 18.625 11.664 1 97 101 LEU B CA 1
ATOM 1775 C C . LEU B 1 101 ? 2.363 19.828 11.469 1 97 101 LEU B C 1
ATOM 1777 O O . LEU B 1 101 ? 2.441 20.391 10.375 1 97 101 LEU B O 1
ATOM 1781 N N . LEU B 1 102 ? 3.062 20.188 12.477 1 95.62 102 LEU B N 1
ATOM 1782 C CA . LEU B 1 102 ? 4.031 21.281 12.375 1 95.62 102 LEU B CA 1
ATOM 1783 C C . LEU B 1 102 ? 5.168 20.906 11.43 1 95.62 102 LEU B C 1
ATOM 1785 O O . LEU B 1 102 ? 5.617 21.734 10.641 1 95.62 102 LEU B O 1
ATOM 1789 N N . ARG B 1 103 ? 5.586 19.719 11.469 1 96 103 ARG B N 1
ATOM 1790 C CA . ARG B 1 103 ? 6.609 19.234 10.547 1 96 103 ARG B CA 1
ATOM 1791 C C . ARG B 1 103 ? 6.125 19.297 9.102 1 96 103 ARG B C 1
ATOM 1793 O O . ARG B 1 103 ? 6.879 19.688 8.203 1 96 103 ARG B O 1
ATOM 1800 N N . LEU B 1 104 ? 4.938 18.906 8.945 1 97.31 104 LEU B N 1
ATOM 1801 C CA . LEU B 1 104 ? 4.355 19.016 7.613 1 97.31 104 LEU B CA 1
ATOM 1802 C C . LEU B 1 104 ? 4.379 20.453 7.121 1 97.31 104 LEU B C 1
ATOM 1804 O O . LEU B 1 104 ? 4.77 20.719 5.984 1 97.31 104 LEU B O 1
ATOM 1808 N N . LEU B 1 105 ? 4.027 21.375 7.98 1 96.44 105 LEU B N 1
ATOM 1809 C CA . LEU B 1 105 ? 3.967 22.797 7.609 1 96.44 105 LEU B CA 1
ATOM 1810 C C . LEU B 1 105 ? 5.359 23.328 7.309 1 96.44 105 LEU B C 1
ATOM 1812 O O . LEU B 1 105 ? 5.508 24.25 6.508 1 96.44 105 LEU B O 1
ATOM 1816 N N . GLN B 1 106 ? 6.379 22.703 7.832 1 93.75 106 GLN B N 1
ATOM 1817 C CA . GLN B 1 106 ? 7.754 23.141 7.625 1 93.75 106 GLN B CA 1
ATOM 1818 C C . GLN B 1 106 ? 8.242 22.781 6.223 1 93.75 106 GLN B C 1
ATOM 1820 O O . GLN B 1 106 ? 9.273 23.281 5.77 1 93.75 106 GLN B O 1
ATOM 1825 N N . CYS B 1 107 ? 7.621 21.984 5.555 1 93.12 107 CYS B N 1
ATOM 1826 C CA . CYS B 1 107 ? 7.98 21.641 4.184 1 93.12 107 CYS B CA 1
ATOM 1827 C C . CYS B 1 107 ? 7.641 22.781 3.225 1 93.12 107 CYS B C 1
ATOM 1829 O O . CYS B 1 107 ? 8.031 22.75 2.057 1 93.12 107 CYS B O 1
ATOM 1831 N N . TYR B 1 108 ? 6.953 23.703 3.73 1 91.88 108 TYR B N 1
ATOM 1832 C CA . TYR B 1 108 ? 6.48 24.781 2.873 1 91.88 108 TYR B CA 1
ATOM 1833 C C . TYR B 1 108 ? 7.043 26.125 3.324 1 91.88 108 TYR B C 1
ATOM 1835 O O . TYR B 1 108 ? 7.215 26.359 4.523 1 91.88 108 TYR B O 1
ATOM 1843 N N . PRO B 1 109 ? 7.762 26.797 2.33 1 77.88 109 PRO B N 1
ATOM 1844 C CA . PRO B 1 109 ? 8.367 28.094 2.689 1 77.88 109 PRO B CA 1
ATOM 1845 C C . PRO B 1 109 ? 7.371 29.047 3.328 1 77.88 109 PRO B C 1
ATOM 1847 O O . PRO B 1 109 ? 6.184 29.031 2.998 1 77.88 109 PRO B O 1
ATOM 1850 N N . PRO B 1 110 ? 7.93 29.469 4.543 1 67.19 110 PRO B N 1
ATOM 1851 C CA . PRO B 1 110 ? 7.059 30.531 5.074 1 67.19 110 PRO B CA 1
ATOM 1852 C C . PRO B 1 110 ? 6.727 31.594 4.035 1 67.19 110 PRO B C 1
ATOM 1854 O O . PRO B 1 110 ? 7.52 31.844 3.125 1 67.19 110 PRO B O 1
ATOM 1857 N N . PRO B 1 111 ? 5.359 31.938 3.76 1 59 111 PRO B N 1
ATOM 1858 C CA . PRO B 1 111 ? 5.062 32.938 2.729 1 59 111 PRO B CA 1
ATOM 1859 C C . PRO B 1 111 ? 6.18 33.969 2.562 1 59 111 PRO B C 1
ATOM 1861 O O . PRO B 1 111 ? 6.441 34.406 1.447 1 59 111 PRO B O 1
ATOM 1864 N N . GLY B 1 112 ? 6.75 34.531 3.451 1 54.16 112 GLY B N 1
ATOM 1865 C CA . GLY B 1 112 ? 7.789 35.562 3.354 1 54.16 112 GLY B CA 1
ATOM 1866 C C . GLY B 1 112 ? 9.188 34.969 3.418 1 54.16 112 GLY B C 1
ATOM 1867 O O . GLY B 1 112 ? 10.164 35.688 3.104 1 54.16 112 GLY B O 1
ATOM 1868 N N . ASN B 1 113 ? 9.492 34.062 4.176 1 52.78 113 ASN B N 1
ATOM 1869 C CA . ASN B 1 113 ? 10.875 33.656 4.457 1 52.78 113 ASN B CA 1
ATOM 1870 C C . ASN B 1 113 ? 11.25 32.375 3.711 1 52.78 113 ASN B C 1
ATOM 1872 O O . ASN B 1 113 ? 10.422 31.484 3.547 1 52.78 113 ASN B O 1
ATOM 1876 N N . ASN B 1 114 ? 12.25 32.406 2.748 1 45.97 114 ASN B N 1
ATOM 1877 C CA . ASN B 1 114 ? 12.93 31.328 2.041 1 45.97 114 ASN B CA 1
ATOM 1878 C C . ASN B 1 114 ? 13.266 30.156 2.973 1 45.97 114 ASN B C 1
ATOM 1880 O O . ASN B 1 114 ? 14.367 30.078 3.51 1 45.97 114 ASN B O 1
ATOM 1884 N N . VAL B 1 115 ? 12.57 29.766 3.922 1 47.25 115 VAL B N 1
ATOM 1885 C CA . VAL B 1 115 ? 12.969 28.688 4.816 1 47.25 115 VAL B CA 1
ATOM 1886 C C . VAL B 1 115 ? 13.25 27.422 4.008 1 47.25 115 VAL B C 1
ATOM 1888 O O . VAL B 1 115 ? 12.477 27.047 3.121 1 47.25 115 VAL B O 1
ATOM 1891 N N . SER B 1 116 ? 14.531 26.875 3.996 1 48 116 SER B N 1
ATOM 1892 C CA . SER B 1 116 ? 15.266 25.875 3.221 1 48 116 SER B CA 1
ATOM 1893 C C . SER B 1 116 ? 14.594 24.516 3.314 1 48 116 SER B C 1
ATOM 1895 O O . SER B 1 116 ? 14.055 24.141 4.363 1 48 116 SER B O 1
ATOM 1897 N N . ARG B 1 117 ? 14.047 23.969 2.285 1 49.84 117 ARG B N 1
ATOM 1898 C CA . ARG B 1 117 ? 13.68 22.594 1.994 1 49.84 117 ARG B CA 1
ATOM 1899 C C . ARG B 1 117 ? 14.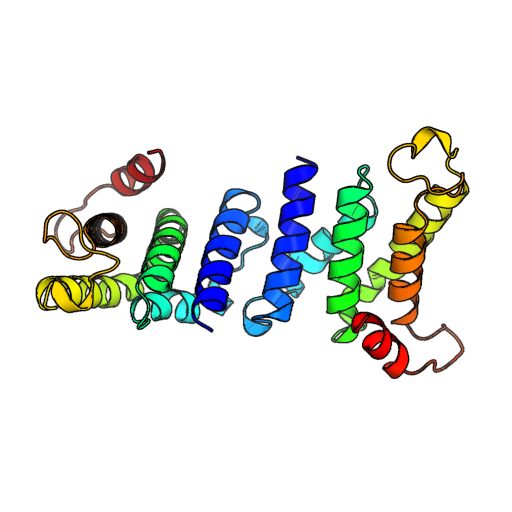484 21.625 2.854 1 49.84 117 ARG B C 1
ATOM 1901 O O . ARG B 1 117 ? 14.133 20.453 2.971 1 49.84 117 ARG B O 1
ATOM 1908 N N . ASP B 1 118 ? 15.648 22.031 3.309 1 53.09 118 ASP B N 1
ATOM 1909 C CA . ASP B 1 118 ? 16.594 21.188 4.031 1 53.09 118 ASP B CA 1
ATOM 1910 C C . ASP B 1 118 ? 16.031 20.797 5.398 1 53.09 118 ASP B C 1
ATOM 1912 O O . ASP B 1 118 ? 16.375 19.734 5.934 1 53.09 118 ASP B O 1
ATOM 1916 N N . GLN B 1 119 ? 15.164 21.531 5.914 1 54.16 119 GLN B N 1
ATOM 1917 C CA . GLN B 1 119 ? 14.688 21.25 7.266 1 54.16 119 GLN B CA 1
ATOM 1918 C C . GLN B 1 119 ? 13.664 20.125 7.262 1 54.16 119 GLN B C 1
ATOM 1920 O O . GLN B 1 119 ? 13.602 19.328 8.211 1 54.16 119 GLN B O 1
ATOM 1925 N N . CYS B 1 120 ? 12.867 20.031 6.199 1 56.16 120 CYS B N 1
ATOM 1926 C CA . CYS B 1 120 ? 11.836 19 6.188 1 56.16 120 CYS B CA 1
ATOM 1927 C C . CYS B 1 120 ? 12.453 17.609 6.203 1 56.16 120 CYS B C 1
ATOM 1929 O O . CYS B 1 120 ? 11.953 16.703 6.883 1 56.16 120 CYS B O 1
ATOM 1931 N N . ALA B 1 121 ? 13.469 17.453 5.398 1 56.03 121 ALA B N 1
ATOM 1932 C CA . ALA B 1 121 ? 14.125 16.156 5.266 1 56.03 121 ALA B CA 1
ATOM 1933 C C . ALA B 1 121 ? 14.797 15.742 6.57 1 56.03 121 ALA B C 1
ATOM 1935 O O . ALA B 1 121 ? 14.875 14.555 6.887 1 56.03 121 ALA B O 1
ATOM 1936 N N . SER B 1 122 ? 15.453 16.703 7.145 1 51.38 122 SER B N 1
ATOM 1937 C CA . SER B 1 122 ? 16.234 16.406 8.344 1 51.38 122 SER B CA 1
ATOM 1938 C C . SER B 1 122 ? 15.359 15.844 9.453 1 51.38 122 SER B C 1
ATOM 1940 O O . SER B 1 122 ? 15.812 15.047 10.266 1 51.38 122 SER B O 1
ATOM 1942 N N . ASN B 1 123 ? 14.133 16.062 9.469 1 48.81 123 ASN B N 1
ATOM 1943 C CA . ASN B 1 123 ? 13.297 15.641 10.586 1 48.81 123 ASN B CA 1
ATOM 1944 C C . ASN B 1 123 ? 12.695 14.258 10.352 1 48.81 123 ASN B C 1
ATOM 1946 O O . ASN B 1 123 ? 12.078 13.688 11.25 1 48.81 123 ASN B O 1
ATOM 1950 N N . ASN B 1 124 ? 12.594 13.688 9.297 1 48.5 124 ASN B N 1
ATOM 1951 C CA . ASN B 1 124 ? 12.039 12.359 9.062 1 48.5 124 ASN B CA 1
ATOM 1952 C C . ASN B 1 124 ? 12.969 11.266 9.57 1 48.5 124 ASN B C 1
ATOM 1954 O O . ASN B 1 124 ? 12.625 10.078 9.523 1 48.5 124 ASN B O 1
ATOM 1958 N N . LEU B 1 125 ? 14.227 11.602 9.797 1 41.81 125 LEU B N 1
ATOM 1959 C CA . LEU B 1 125 ? 15.203 10.633 10.289 1 41.81 125 LEU B CA 1
ATOM 1960 C C . LEU B 1 125 ? 14.938 10.289 11.75 1 41.81 125 LEU B C 1
ATOM 1962 O O . LEU B 1 125 ? 15.555 9.375 12.305 1 41.81 125 LEU B O 1
ATOM 1966 N N . PHE B 1 126 ? 14.266 10.977 12.516 1 37.66 126 PHE B N 1
ATOM 1967 C CA . PHE B 1 126 ? 14.102 10.57 13.898 1 37.66 126 PHE B CA 1
ATOM 1968 C C . PHE B 1 126 ? 12.836 9.734 14.078 1 37.66 126 PHE B C 1
ATOM 1970 O O . PHE B 1 126 ? 11.812 10.016 13.445 1 37.66 126 PHE B O 1
#

pLDDT: mean 85.02, std 16.22, range [37.31, 98.5]

Organism: Aquarana catesbeiana (NCBI:txid8400)

Radius of gyration: 22.32 Å; Cα contacts (8 Å, |Δi|>4): 287; chains: 2; bounding box: 34×70×58 Å